Protein AF-A0A350F1P0-F1 (afdb_monomer)

Solvent-accessible surface area (backbone atoms only — not comparable to full-atom values): 12322 Å² total; per-residue (Å²): 115,49,79,37,74,51,46,38,65,39,68,45,87,94,42,74,67,26,51,55,51,49,54,51,48,56,50,48,52,63,79,33,58,91,77,51,49,79,47,76,41,62,55,70,71,50,42,52,52,38,33,71,70,37,72,68,47,48,74,69,62,84,78,86,83,86,80,78,83,70,53,36,42,51,47,44,50,52,41,52,51,54,30,54,76,68,66,35,44,75,35,37,62,25,48,48,51,46,43,41,33,35,44,46,54,61,71,70,53,61,99,76,59,55,56,72,56,48,39,50,54,52,48,53,50,28,52,52,37,44,52,56,55,51,74,72,43,94,76,76,52,78,64,62,81,29,50,46,47,47,84,26,57,87,54,94,30,53,69,60,48,52,54,43,62,73,67,67,58,58,32,29,32,56,37,86,86,79,64,53,76,43,83,41,59,55,76,57,84,48,56,58,45,70,36,93,86,76,69,46,76,30,72,49,57,49,48,45,75,55,84,132

Nearest PDB structures (foldseek):
  3syl-assembly1_B  TM=7.606E-01  e=6.864E-10  Cereibacter sphaeroides
  3syk-assembly1_A  TM=7.705E-01  e=5.450E-10  Cereibacter sphaeroides
  8a8v-assembly1_F  TM=7.547E-01  e=7.939E-02  Mycobacterium tuberculosis
  6ahf-assembly1_D  TM=3.610E-01  e=1.334E-01  Saccharomyces cerevisiae S288C
  3r8f-assembly1_D  TM=5.235E-01  e=3.569E+00  Aquifex aeolicus

Mean predicted aligned error: 5.59 Å

Secondary structure (DSSP, 8-state):
-EEETTGGGGG-TT-HHHHHHHHHHHHHHHHTTTT--EEE---HHHHHHHHTT-HHHHHH-------PPPPHHHHHHHHHHHHHHTT-EE-HHHHHHHHHHHHHHHHT--TT--THHHHHHHHHHHHHHHHHHHHT-SS--HHHHHEEPGGG---TTHHHHHHHHHHT--EEEE-TTT--EEEE-TT---SEEE-TTT--EEE-SS-EEPP-

Foldseek 3Di:
DAEAEPLLVLLDPPDPVSVVVVVVVLVCCVVVVVPDDYHYYDQPVSVVCSCVSDVSSVVRPPDDDDDDADDQQVLLVLLCVVLVVVLADEDLLLSLVSSLQSNVLVVVDDSVNPRSVVSVVQNVQLVVLLVVVVVPDPDDDPNSNRYRYNRSGDGPSPVVSVVLVVVVFFWWAAFPPPRDIDTAGSPDPDQWDQDPPPRDIGGRNHTHTDDD

Sequence (212 aa):
ILFIDEAYTLAKSGQDFGREAIDTLLKRMEDNRDRLIVIVAGYPKEMEKFIHSNPGLESRFTRYIGFPDYHPAELCRIFARICRRSDLRLTPGLREKLLHHFIHLHGERDAHFGNARLVRNTFEAVVAAQASRLSAKAAPEADDLVLLLEGDLRTPAQVALEAHRQSKRGYRVTCQHCGEVYSWAPDLTLDTAECTKCHQLYSCEFGEPVPG

Radius of gyration: 22.8 Å; Cα contacts (8 Å, |Δi|>4): 249; chains: 1; bounding box: 58×41×62 Å

Structure (mmCIF, N/CA/C/O backbone):
data_AF-A0A350F1P0-F1
#
_entry.id   AF-A0A350F1P0-F1
#
loop_
_atom_site.group_PDB
_atom_site.id
_atom_site.type_symbol
_atom_site.label_atom_id
_atom_site.label_alt_id
_atom_site.label_comp_id
_atom_site.label_asym_id
_atom_site.label_entity_id
_atom_site.label_seq_id
_atom_site.pdbx_PDB_ins_code
_atom_site.Cartn_x
_atom_site.Cartn_y
_atom_site.Cartn_z
_atom_site.occupancy
_atom_site.B_iso_or_equiv
_atom_site.auth_seq_id
_atom_site.auth_comp_id
_atom_site.auth_asym_id
_atom_site.auth_atom_id
_atom_site.pdbx_PDB_model_num
ATOM 1 N N . ILE A 1 1 ? -24.367 -8.734 10.224 1.00 92.88 1 ILE A N 1
ATOM 2 C CA . ILE A 1 1 ? -23.252 -7.781 10.448 1.00 92.88 1 ILE A CA 1
ATOM 3 C C . ILE A 1 1 ? -23.645 -6.470 9.787 1.00 92.88 1 ILE A C 1
ATOM 5 O O . ILE A 1 1 ? -24.101 -6.517 8.652 1.00 92.88 1 ILE A O 1
ATOM 9 N N . LEU A 1 2 ? -23.524 -5.348 10.495 1.00 96.00 2 LEU A N 1
ATOM 10 C CA . LEU A 1 2 ? -23.724 -3.997 9.975 1.00 96.00 2 LEU A CA 1
ATOM 11 C C . LEU A 1 2 ? -22.367 -3.288 9.964 1.00 96.00 2 LEU A C 1
ATOM 13 O O . LEU A 1 2 ? -21.747 -3.157 11.017 1.00 96.00 2 LEU A O 1
ATOM 17 N N . PHE A 1 3 ? -21.911 -2.866 8.787 1.00 97.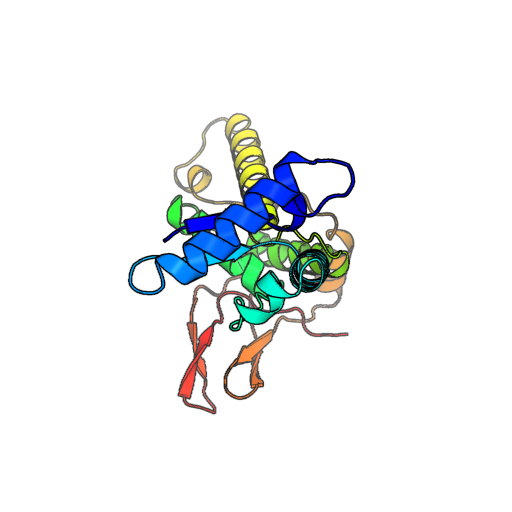12 3 PHE A N 1
ATOM 18 C CA . PHE A 1 3 ? -20.679 -2.098 8.616 1.00 97.12 3 PHE A CA 1
ATOM 19 C C . PHE A 1 3 ? -21.029 -0.663 8.223 1.00 97.12 3 PHE A C 1
ATOM 21 O O . PHE A 1 3 ? -21.794 -0.464 7.279 1.00 97.12 3 PHE A O 1
ATOM 28 N N . ILE A 1 4 ? -20.489 0.311 8.951 1.00 95.75 4 ILE A N 1
ATOM 29 C CA . ILE A 1 4 ? -20.715 1.739 8.720 1.00 95.75 4 ILE A CA 1
ATOM 30 C C . ILE A 1 4 ? -19.353 2.393 8.520 1.00 95.75 4 ILE A C 1
ATOM 32 O O . ILE A 1 4 ? -18.571 2.506 9.467 1.00 95.75 4 ILE A O 1
ATOM 36 N N . ASP A 1 5 ? -19.079 2.802 7.286 1.00 94.81 5 ASP A N 1
ATOM 37 C CA . ASP A 1 5 ? -17.886 3.580 6.972 1.00 94.81 5 ASP A CA 1
ATOM 38 C C . ASP A 1 5 ? -18.096 5.054 7.322 1.00 94.81 5 ASP A C 1
ATOM 40 O O . ASP A 1 5 ? -19.218 5.559 7.268 1.00 94.81 5 ASP A O 1
ATOM 44 N N . GLU A 1 6 ? -17.014 5.724 7.707 1.00 93.12 6 GLU A N 1
ATOM 45 C CA . GLU A 1 6 ? -16.999 7.118 8.163 1.00 93.12 6 GLU A CA 1
ATOM 46 C C . GLU A 1 6 ? -18.110 7.449 9.185 1.00 93.12 6 GLU A C 1
ATOM 48 O O . GLU A 1 6 ? -18.800 8.471 9.094 1.00 93.12 6 GLU A O 1
ATOM 53 N N . ALA A 1 7 ? -18.292 6.586 10.194 1.00 94.62 7 ALA A N 1
ATOM 54 C CA . ALA A 1 7 ? -19.417 6.662 11.139 1.00 94.62 7 ALA A CA 1
ATOM 55 C C . ALA A 1 7 ? -19.478 7.983 11.934 1.00 94.62 7 ALA A C 1
ATOM 57 O O . ALA A 1 7 ? -20.554 8.421 12.344 1.00 94.62 7 ALA A O 1
ATOM 58 N N . TYR A 1 8 ? -18.338 8.664 12.089 1.00 91.88 8 TYR A N 1
ATOM 59 C CA . TYR A 1 8 ? -18.240 9.991 12.701 1.00 91.88 8 TYR A CA 1
ATOM 60 C C . TYR A 1 8 ? -19.086 11.063 12.002 1.00 91.88 8 TYR A C 1
ATOM 62 O O . TYR A 1 8 ? -19.405 12.087 12.607 1.00 91.88 8 TYR A O 1
ATOM 70 N N . THR A 1 9 ? -19.482 10.845 10.745 1.00 92.25 9 THR A N 1
ATOM 71 C CA . THR A 1 9 ? -20.384 11.746 10.016 1.00 92.25 9 THR A CA 1
ATOM 72 C C . THR A 1 9 ? -21.766 11.848 10.665 1.00 92.25 9 THR A C 1
ATOM 74 O O . THR A 1 9 ? -22.370 12.915 10.591 1.00 92.25 9 THR A O 1
ATOM 77 N N . LEU A 1 10 ? -22.215 10.807 11.379 1.00 90.81 10 LEU A N 1
ATOM 78 C CA . LEU A 1 10 ? -23.488 10.789 12.110 1.00 90.81 10 LEU A CA 1
ATOM 79 C C . LEU A 1 10 ? -23.498 11.724 13.329 1.00 90.81 10 LEU A C 1
ATOM 81 O O . LEU A 1 10 ? -24.563 12.154 13.761 1.00 90.81 10 LEU A O 1
ATOM 85 N N . ALA A 1 11 ? -22.326 12.049 13.884 1.00 86.38 11 ALA A N 1
ATOM 86 C CA . ALA A 1 11 ? -22.188 12.906 15.063 1.00 86.38 11 ALA A CA 1
ATOM 87 C C . ALA A 1 11 ? -21.893 14.380 14.719 1.00 86.38 11 ALA A C 1
ATOM 89 O O . ALA A 1 11 ? -21.550 15.166 15.605 1.00 86.38 11 ALA A O 1
ATOM 90 N N . LYS A 1 12 ? -21.991 14.786 13.443 1.00 82.50 12 LYS A N 1
ATOM 91 C CA . LYS A 1 12 ? -21.767 16.182 13.039 1.00 82.50 12 LYS A CA 1
ATOM 92 C C . LYS A 1 12 ? -22.877 17.102 13.564 1.00 82.50 12 LYS A C 1
ATOM 94 O O . LYS A 1 12 ? -24.064 16.852 13.365 1.00 82.50 12 LYS A O 1
ATOM 99 N N . SER A 1 13 ? -22.476 18.211 14.184 1.00 70.00 13 SER A N 1
ATOM 100 C CA . SER A 1 13 ? -23.382 19.242 14.699 1.00 70.00 13 SER A CA 1
ATOM 101 C C . SER A 1 13 ? -24.256 19.843 13.590 1.00 70.00 13 SER A C 1
ATOM 103 O O . SER A 1 13 ? -23.751 20.179 12.520 1.00 70.00 13 SER A O 1
ATOM 105 N N . GLY A 1 14 ? -25.553 20.024 13.862 1.00 67.56 14 GLY A N 1
ATOM 106 C CA . GLY A 1 14 ? -26.513 20.638 12.932 1.00 67.56 14 GLY A CA 1
ATOM 107 C C . GLY A 1 14 ? -27.309 19.660 12.058 1.00 67.56 14 GLY A C 1
ATOM 108 O O . GLY A 1 14 ? -28.041 20.108 11.180 1.00 67.56 14 GLY A O 1
ATOM 109 N N . GLN A 1 15 ? -27.189 18.345 12.282 1.00 69.69 15 GLN A N 1
ATOM 110 C CA . GLN A 1 15 ? -28.022 17.325 11.635 1.00 69.69 15 GLN A CA 1
ATOM 111 C C . GLN A 1 15 ? -28.845 16.547 12.672 1.00 69.69 15 GLN A C 1
ATOM 113 O O . GLN A 1 15 ? -28.352 15.589 13.266 1.00 69.69 15 GLN A O 1
ATOM 118 N N . ASP A 1 16 ? -30.116 16.914 12.857 1.00 74.25 16 ASP A N 1
ATOM 119 C CA . ASP A 1 16 ? -31.008 16.251 13.827 1.00 74.25 16 ASP A CA 1
ATOM 120 C C . ASP A 1 16 ? -31.181 14.745 13.539 1.00 74.25 16 ASP A C 1
ATOM 122 O O . ASP A 1 16 ? -31.229 13.925 14.457 1.00 74.25 16 ASP A O 1
ATOM 126 N N . PHE A 1 17 ? -31.151 14.354 12.261 1.00 85.62 17 PHE A N 1
ATOM 127 C CA . PHE A 1 17 ? -31.256 12.954 11.832 1.00 85.62 17 PHE A CA 1
ATOM 128 C C . PHE A 1 17 ? -30.054 12.084 12.234 1.00 85.62 17 PHE A C 1
ATOM 130 O O . PHE A 1 17 ? -30.204 10.878 12.430 1.00 85.62 17 PHE A O 1
ATOM 137 N N . GLY A 1 18 ? -28.857 12.668 12.368 1.00 88.50 18 GLY A N 1
ATOM 138 C CA . GLY A 1 18 ? -27.653 11.922 12.751 1.00 88.50 18 GLY A CA 1
ATOM 139 C C . GLY A 1 18 ? -27.739 11.402 14.185 1.00 88.50 18 GLY A C 1
ATOM 140 O O . GLY A 1 18 ? -27.408 10.248 14.467 1.00 88.50 18 GLY A O 1
ATOM 141 N N . ARG A 1 19 ? -28.301 12.222 15.079 1.00 87.38 19 ARG A N 1
ATOM 142 C CA . ARG A 1 19 ? -28.553 11.844 16.470 1.00 87.38 19 ARG A CA 1
ATOM 143 C C . ARG A 1 19 ? -29.598 10.736 16.579 1.00 87.38 19 ARG A C 1
ATOM 145 O O . ARG A 1 19 ? -29.360 9.756 17.277 1.00 87.38 19 ARG A O 1
ATOM 152 N N . GLU A 1 20 ? -30.705 10.846 15.845 1.00 91.12 20 GLU A N 1
ATOM 153 C CA . GLU A 1 20 ? -31.743 9.806 15.819 1.00 91.12 20 GLU A CA 1
ATOM 154 C C . GLU A 1 20 ? -31.196 8.464 15.300 1.00 91.12 20 GLU A C 1
ATOM 156 O O . GLU A 1 20 ? -31.515 7.398 15.841 1.00 91.12 20 GLU A O 1
ATOM 161 N N . ALA A 1 21 ? -30.317 8.503 14.294 1.00 92.94 21 ALA A N 1
ATOM 162 C CA . ALA A 1 21 ? -29.640 7.316 13.787 1.00 92.94 21 ALA A CA 1
ATOM 163 C C . ALA A 1 21 ? -28.730 6.671 14.848 1.00 92.94 21 ALA A C 1
ATOM 165 O O . ALA A 1 21 ? -28.766 5.449 15.013 1.00 92.94 21 ALA A O 1
ATOM 166 N N . ILE A 1 22 ? -27.959 7.470 15.597 1.00 92.75 22 ILE A N 1
ATOM 167 C CA . ILE A 1 22 ? -27.116 6.984 16.703 1.00 92.75 22 ILE A CA 1
ATOM 168 C C . ILE A 1 22 ? -27.976 6.357 17.804 1.00 92.75 22 ILE A C 1
ATOM 170 O O . ILE A 1 22 ? -27.698 5.235 18.225 1.00 92.75 22 ILE A O 1
ATOM 174 N N . ASP A 1 23 ? -29.044 7.025 18.237 1.00 92.19 23 ASP A N 1
ATOM 175 C CA . ASP A 1 23 ? -29.917 6.523 19.304 1.00 92.19 23 ASP A CA 1
ATOM 176 C C . ASP A 1 23 ? -30.604 5.210 18.891 1.00 92.19 23 ASP A C 1
ATOM 178 O O . ASP A 1 23 ? -30.660 4.240 19.657 1.00 92.19 23 ASP A O 1
ATOM 182 N N . THR A 1 24 ? -31.047 5.131 17.634 1.00 93.62 24 THR A N 1
ATOM 183 C CA . THR A 1 24 ? -31.596 3.901 17.055 1.00 93.62 24 THR A CA 1
ATOM 184 C C . THR A 1 24 ? -30.549 2.791 17.022 1.00 93.62 24 THR A C 1
ATOM 186 O O . THR A 1 24 ? -30.846 1.656 17.404 1.00 93.62 24 THR A O 1
ATOM 189 N N . LEU A 1 25 ? -29.318 3.098 16.604 1.00 94.31 25 LEU A N 1
ATOM 190 C CA . LEU A 1 25 ? -28.218 2.138 16.563 1.00 94.31 25 LEU A CA 1
ATOM 191 C C . LEU A 1 25 ? -27.918 1.587 17.962 1.00 94.31 25 LEU A C 1
ATOM 193 O O . LEU A 1 25 ? -27.893 0.371 18.141 1.00 94.31 25 LEU A O 1
ATOM 197 N N . LEU A 1 26 ? -27.778 2.461 18.963 1.00 93.62 26 LEU A N 1
ATOM 198 C CA . LEU A 1 26 ? -27.508 2.091 20.355 1.00 93.62 26 LEU A CA 1
ATOM 199 C C . LEU A 1 26 ? -28.589 1.177 20.936 1.00 93.62 26 LEU A C 1
ATOM 201 O O . LEU A 1 26 ? -28.266 0.205 21.628 1.00 93.62 26 LEU A O 1
ATOM 205 N N . LYS A 1 27 ? -29.861 1.463 20.629 1.00 94.19 27 LYS A N 1
ATOM 206 C CA . LYS A 1 27 ? -30.992 0.622 21.026 1.00 94.19 27 LYS A CA 1
ATOM 207 C C . LYS A 1 27 ? -30.918 -0.753 20.367 1.00 94.19 27 LYS A C 1
ATOM 209 O O . LYS A 1 27 ? -31.045 -1.770 21.039 1.00 94.19 27 LYS A O 1
ATOM 214 N N . ARG A 1 28 ? -30.652 -0.810 19.058 1.00 94.62 28 ARG A N 1
ATOM 215 C CA . ARG A 1 28 ? -30.535 -2.085 18.331 1.00 94.62 28 ARG A CA 1
ATOM 216 C C . ARG A 1 28 ? -29.321 -2.907 18.758 1.00 94.62 28 ARG A C 1
ATOM 218 O O . ARG A 1 28 ? -29.418 -4.130 18.723 1.00 94.62 28 ARG A O 1
ATOM 225 N N . MET A 1 29 ? -28.222 -2.269 19.159 1.00 93.44 29 MET A N 1
ATOM 226 C CA . MET A 1 29 ? -27.045 -2.945 19.718 1.00 93.44 29 MET A CA 1
ATOM 227 C C . MET A 1 29 ? -27.355 -3.639 21.050 1.00 93.44 29 MET A C 1
ATOM 229 O O . MET A 1 29 ? -26.802 -4.701 21.312 1.00 93.44 29 MET A O 1
ATOM 233 N N . GLU A 1 30 ? -28.252 -3.072 21.860 1.00 91.12 30 GLU A N 1
ATOM 234 C CA . GLU A 1 30 ? -28.705 -3.683 23.116 1.00 91.12 30 GLU A CA 1
ATOM 235 C C . GLU A 1 30 ? -29.730 -4.796 22.859 1.00 91.12 30 GLU A C 1
ATOM 237 O O . GLU A 1 30 ? -29.514 -5.946 23.241 1.00 91.12 30 GLU A O 1
ATOM 242 N N . ASP A 1 31 ? -30.815 -4.464 22.149 1.00 94.88 31 ASP A N 1
ATOM 243 C CA . ASP A 1 31 ? -31.967 -5.350 21.944 1.00 94.88 31 ASP A CA 1
ATOM 244 C C . ASP A 1 31 ? -31.607 -6.625 21.163 1.00 94.88 31 ASP A C 1
ATOM 246 O O . ASP A 1 31 ? -32.264 -7.652 21.312 1.00 94.88 31 ASP A O 1
ATOM 250 N N . ASN A 1 32 ? -30.589 -6.561 20.295 1.00 94.44 32 ASN A N 1
ATOM 251 C CA . ASN A 1 32 ? -30.227 -7.638 19.369 1.00 94.44 32 ASN A CA 1
ATOM 252 C C . ASN A 1 32 ? -28.788 -8.142 19.562 1.00 94.44 32 ASN A C 1
ATOM 254 O O . ASN A 1 32 ? -28.156 -8.570 18.591 1.00 94.44 32 ASN A O 1
ATOM 258 N N . ARG A 1 33 ? -28.239 -8.071 20.780 1.00 90.00 33 ARG A N 1
ATOM 259 C CA . ARG A 1 33 ? -26.834 -8.423 21.073 1.00 90.00 33 ARG A CA 1
ATOM 260 C C . ARG A 1 33 ? -26.414 -9.844 20.662 1.00 90.00 33 ARG A C 1
ATOM 262 O O . ARG A 1 33 ? -25.232 -10.108 20.478 1.00 90.00 33 ARG A O 1
ATOM 269 N N . ASP A 1 34 ? -27.369 -10.758 20.522 1.00 93.81 34 ASP A N 1
ATOM 270 C CA . ASP A 1 34 ? -27.191 -12.156 20.115 1.00 93.81 34 ASP A CA 1
ATOM 271 C C . ASP A 1 34 ? -27.104 -12.352 18.590 1.00 93.81 34 ASP A C 1
ATOM 273 O O . ASP A 1 34 ? -26.602 -13.375 18.126 1.00 93.81 34 ASP A O 1
ATOM 277 N N . ARG A 1 35 ? -27.565 -11.375 17.797 1.00 94.62 35 ARG A N 1
ATOM 278 C CA . ARG A 1 35 ? -27.685 -11.494 16.330 1.00 94.62 35 ARG A CA 1
ATOM 279 C C . ARG A 1 35 ? -27.152 -10.303 15.532 1.00 94.62 35 ARG A C 1
ATOM 281 O O . ARG A 1 35 ? -27.112 -10.360 14.301 1.00 94.62 35 ARG A O 1
ATOM 288 N N . LEU A 1 36 ? -26.745 -9.220 16.196 1.00 93.88 36 LEU A N 1
ATOM 289 C CA . LEU A 1 36 ? -26.219 -8.012 15.565 1.00 93.88 36 LEU A CA 1
ATOM 290 C C . LEU A 1 36 ? -24.773 -7.748 15.992 1.00 93.88 36 LEU A C 1
ATOM 292 O O . LEU A 1 36 ? -24.478 -7.524 17.158 1.00 93.88 36 LEU A O 1
ATOM 296 N N . ILE A 1 37 ? -23.888 -7.684 15.000 1.00 93.69 37 ILE A N 1
ATOM 297 C CA . ILE A 1 37 ? -22.531 -7.151 15.143 1.00 93.69 37 ILE A CA 1
ATOM 298 C C . ILE A 1 37 ? -22.481 -5.844 14.361 1.00 93.69 37 ILE A C 1
ATOM 300 O O . ILE A 1 37 ? -22.804 -5.850 13.168 1.00 93.69 37 ILE A O 1
ATOM 304 N N . VAL A 1 38 ? -22.078 -4.762 15.025 1.00 94.94 38 VAL A N 1
ATOM 305 C CA . VAL A 1 38 ? -21.866 -3.442 14.422 1.00 94.94 38 VAL A CA 1
ATOM 306 C C . VAL A 1 38 ? -20.369 -3.172 14.347 1.00 94.94 38 VAL A C 1
ATOM 308 O O . VAL A 1 38 ? -19.668 -3.269 15.351 1.00 94.94 38 VAL A O 1
ATOM 311 N N . ILE A 1 39 ? -19.890 -2.833 13.155 1.00 96.38 39 ILE A N 1
ATOM 312 C CA . ILE A 1 39 ? -18.511 -2.427 12.896 1.00 96.38 39 ILE A CA 1
ATOM 313 C C . ILE A 1 39 ? -18.563 -1.008 12.342 1.00 96.38 39 ILE A C 1
ATOM 315 O O . ILE A 1 39 ? -19.200 -0.765 11.319 1.00 96.38 39 ILE A O 1
ATOM 319 N N . VAL A 1 40 ? -17.901 -0.083 13.029 1.00 96.06 40 VAL A N 1
ATOM 320 C CA . VAL A 1 40 ? -17.735 1.304 12.587 1.00 96.06 40 VAL A CA 1
ATOM 321 C C . VAL A 1 40 ? -16.291 1.522 12.156 1.00 96.06 40 VAL A C 1
ATOM 323 O O . VAL A 1 40 ? -15.371 1.012 12.797 1.00 96.06 40 VAL A O 1
ATOM 326 N N . ALA A 1 41 ? -16.100 2.256 11.067 1.00 94.75 41 ALA A N 1
ATOM 327 C CA . ALA A 1 41 ? -14.789 2.583 10.526 1.00 94.75 41 ALA A CA 1
ATOM 328 C C . ALA A 1 41 ? -14.671 4.085 10.249 1.00 94.75 41 ALA A C 1
ATOM 330 O O . ALA A 1 41 ? -15.669 4.799 10.134 1.00 94.75 41 ALA A O 1
ATOM 331 N N . GLY A 1 42 ? -13.433 4.564 10.183 1.00 92.50 42 GLY A N 1
ATOM 332 C CA . GLY A 1 42 ? -13.118 5.959 9.922 1.00 92.50 42 GLY A CA 1
ATOM 333 C C . GLY A 1 42 ? -11.696 6.310 10.345 1.00 92.50 42 GLY A C 1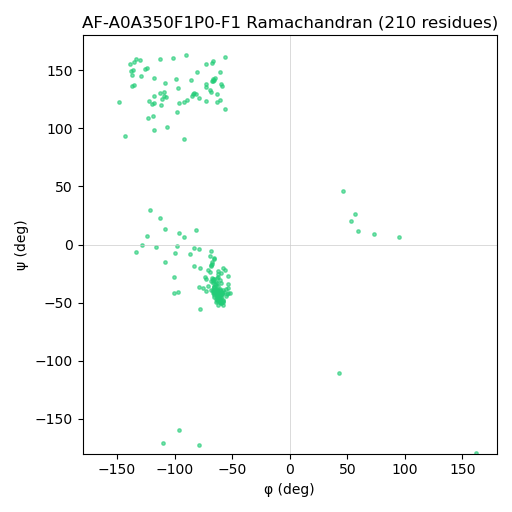
ATOM 334 O O . GLY A 1 42 ? -10.954 5.464 10.849 1.00 92.50 42 GLY A O 1
ATOM 335 N N . TYR A 1 43 ? -11.329 7.574 10.156 1.00 89.75 43 TYR A N 1
ATOM 336 C CA . TYR A 1 43 ? -10.031 8.089 10.573 1.00 89.75 43 TYR A CA 1
ATOM 337 C C . TYR A 1 43 ? -9.893 8.085 12.108 1.00 89.75 43 TYR A C 1
ATOM 339 O O . TYR A 1 43 ? -10.869 8.379 12.807 1.00 89.75 43 TYR A O 1
ATOM 347 N N . PRO A 1 44 ? -8.707 7.756 12.665 1.00 90.00 44 PRO A N 1
ATOM 348 C CA . PRO A 1 44 ? -8.555 7.516 14.101 1.00 90.00 44 PRO A CA 1
ATOM 349 C C . PRO A 1 44 ? -9.026 8.669 14.998 1.00 90.00 44 PRO A C 1
ATOM 351 O O . PRO A 1 44 ? -9.737 8.431 15.972 1.00 90.00 44 PRO A O 1
ATOM 354 N N . LYS A 1 45 ? -8.680 9.919 14.659 1.00 90.44 45 LYS A N 1
ATOM 355 C CA . LYS A 1 45 ? -9.016 11.099 15.479 1.00 90.44 45 LYS A CA 1
ATOM 356 C C . LYS A 1 45 ? -10.512 11.415 15.440 1.00 90.44 45 LYS A C 1
ATOM 358 O O . LYS A 1 45 ? -11.100 11.876 16.413 1.00 90.44 45 LYS A O 1
ATOM 363 N N . GLU A 1 46 ? -11.132 11.201 14.295 1.00 92.81 46 GLU A N 1
ATOM 364 C CA . GLU A 1 46 ? -12.541 11.422 14.020 1.00 92.81 46 GLU A CA 1
ATOM 365 C C . GLU A 1 46 ? -13.382 10.354 14.715 1.00 92.81 46 GLU A C 1
ATOM 367 O O . GLU A 1 46 ? -14.407 10.671 15.316 1.00 92.81 46 GLU A O 1
ATOM 372 N N . MET A 1 47 ? -12.910 9.106 14.699 1.00 94.19 47 MET A N 1
ATOM 373 C CA . MET A 1 47 ? -13.519 8.002 15.432 1.00 94.19 47 MET A CA 1
ATOM 374 C C . MET A 1 47 ? -13.409 8.191 16.940 1.00 94.19 47 MET A C 1
ATOM 376 O O . MET A 1 47 ? -14.388 7.960 17.641 1.00 94.19 47 MET A O 1
ATOM 380 N N . GLU A 1 48 ? -12.277 8.678 17.446 1.00 93.12 48 GLU A N 1
ATOM 381 C CA . GLU A 1 48 ? -12.145 9.034 18.860 1.00 93.12 48 GLU A CA 1
ATOM 382 C C . GLU A 1 48 ? -13.190 10.087 19.258 1.00 93.12 48 GLU A C 1
ATOM 384 O O . GLU A 1 48 ? -13.929 9.893 20.223 1.00 93.12 48 GLU A O 1
ATOM 389 N N . LYS A 1 49 ? -13.344 11.158 18.469 1.00 92.44 49 LYS A N 1
ATOM 390 C CA . LYS A 1 49 ? -14.390 12.171 18.696 1.00 92.44 49 LYS A CA 1
ATOM 391 C C . LYS A 1 49 ? -15.802 11.588 18.624 1.00 92.44 49 LYS A C 1
ATOM 393 O O . LYS A 1 49 ? -16.646 11.950 19.436 1.00 92.44 49 LYS A O 1
ATOM 398 N N . PHE A 1 50 ? -16.066 10.702 17.665 1.00 93.88 50 PHE A N 1
ATOM 399 C CA . PHE A 1 50 ? -17.360 10.038 17.514 1.00 93.88 50 PHE A CA 1
ATOM 400 C C . PHE A 1 50 ? -17.712 9.191 18.734 1.00 93.88 50 PHE A C 1
ATOM 402 O O . PHE A 1 50 ? -18.813 9.318 19.263 1.00 93.88 50 PHE A O 1
ATOM 409 N N . ILE A 1 51 ? -16.779 8.375 19.220 1.00 94.00 51 ILE A N 1
ATOM 410 C CA . ILE A 1 51 ? -17.008 7.507 20.377 1.00 94.00 51 ILE A CA 1
ATOM 411 C C . ILE A 1 51 ? -17.300 8.327 21.638 1.00 94.00 51 ILE A C 1
ATOM 413 O O . ILE A 1 51 ? -18.257 8.023 22.346 1.00 94.00 51 ILE A O 1
ATOM 417 N N . HIS A 1 52 ? -16.562 9.417 21.865 1.00 92.12 52 HIS A N 1
ATOM 418 C CA . HIS A 1 52 ? -16.777 10.302 23.016 1.00 92.12 52 HIS A CA 1
ATOM 419 C C . HIS A 1 52 ? -17.954 11.278 22.844 1.00 92.12 52 HIS A C 1
ATOM 421 O O . HIS A 1 52 ? -18.284 12.017 23.770 1.00 92.12 52 HIS A O 1
ATOM 427 N N . SER A 1 53 ? -18.612 11.304 21.678 1.00 89.50 53 SER A N 1
ATOM 428 C CA . SER A 1 53 ? -19.754 12.198 21.436 1.00 89.50 53 SER A CA 1
ATOM 429 C C . SER A 1 53 ? -21.014 11.789 22.208 1.00 89.50 53 SER A C 1
ATOM 431 O O . SER A 1 53 ? -21.894 12.620 22.440 1.00 89.50 53 SER A O 1
ATOM 433 N N . ASN A 1 54 ? -21.115 10.517 22.609 1.00 86.75 54 ASN A N 1
ATOM 434 C CA . ASN A 1 54 ? -22.244 9.978 23.357 1.00 86.75 54 ASN A CA 1
ATOM 435 C C . ASN A 1 54 ? -21.758 8.850 24.292 1.00 86.75 54 ASN A C 1
ATOM 437 O O . ASN A 1 54 ? -21.245 7.849 23.788 1.00 86.75 54 ASN A O 1
ATOM 441 N N . PRO A 1 55 ? -21.983 8.934 25.619 1.00 89.56 55 PRO A N 1
ATOM 442 C CA . PRO A 1 55 ? -21.589 7.887 26.572 1.00 89.56 55 PRO A CA 1
ATOM 443 C C . PRO A 1 55 ? -22.118 6.484 26.224 1.00 89.56 55 PRO A C 1
ATOM 445 O O . PRO A 1 55 ? -21.509 5.467 26.556 1.00 89.56 55 PRO A O 1
ATOM 448 N N . GLY A 1 56 ? -23.254 6.408 25.520 1.00 91.38 56 GLY A N 1
ATOM 449 C CA . GLY A 1 56 ? -23.791 5.156 25.004 1.00 91.38 56 GLY A CA 1
ATOM 450 C C . GLY A 1 56 ? -22.849 4.484 24.003 1.00 91.38 56 GLY A C 1
ATOM 451 O O . GLY A 1 56 ? -22.647 3.274 24.098 1.00 91.38 56 GLY A O 1
ATOM 452 N N . LEU A 1 57 ? -22.233 5.243 23.089 1.00 92.88 57 LEU A N 1
ATOM 453 C CA . LEU A 1 57 ? -21.273 4.709 22.116 1.00 92.88 57 LEU A CA 1
ATOM 454 C C . LEU A 1 57 ? -20.039 4.161 22.836 1.00 92.88 57 LEU A C 1
ATOM 456 O O . LEU A 1 57 ? -19.682 3.001 22.627 1.00 92.88 57 LEU A O 1
ATOM 460 N N . GLU A 1 58 ? -19.462 4.948 23.742 1.00 91.56 58 GLU A N 1
ATOM 461 C CA . GLU A 1 58 ? -18.314 4.547 24.562 1.00 91.56 58 GLU A CA 1
ATOM 462 C C . GLU A 1 58 ? -18.573 3.239 25.330 1.00 91.56 58 GLU A C 1
ATOM 464 O O . GLU A 1 58 ? -17.741 2.334 25.316 1.00 91.56 58 GLU A O 1
ATOM 469 N N . SER A 1 59 ? -19.770 3.071 25.909 1.00 91.38 59 SER A N 1
ATOM 470 C CA . SER A 1 59 ? -20.130 1.850 26.651 1.00 91.38 59 SER A CA 1
ATOM 471 C C . SER A 1 59 ? -20.230 0.582 25.788 1.00 91.38 59 SER A C 1
ATOM 473 O O . SER A 1 59 ? -20.027 -0.526 26.284 1.00 91.38 59 SER A O 1
ATOM 475 N N . ARG A 1 60 ? -20.588 0.721 24.504 1.00 91.81 60 ARG A N 1
ATOM 476 C CA . ARG A 1 60 ? -20.922 -0.406 23.612 1.00 91.81 60 ARG A CA 1
ATOM 477 C C . ARG A 1 60 ? -19.783 -0.787 22.674 1.00 91.81 60 ARG A C 1
ATOM 479 O O . ARG A 1 60 ? -19.681 -1.952 22.289 1.00 91.81 60 ARG A O 1
ATOM 486 N N . PHE A 1 61 ? -18.913 0.155 22.324 1.00 91.94 61 PHE A N 1
ATOM 487 C CA . PHE A 1 61 ? -17.716 -0.109 21.531 1.00 91.94 61 PHE A CA 1
ATOM 488 C C . PHE A 1 61 ? -16.529 -0.406 22.454 1.00 91.94 61 PHE A C 1
ATOM 490 O O . PHE A 1 61 ? -15.793 0.477 22.871 1.00 91.94 61 PHE A O 1
ATOM 497 N N . THR A 1 62 ? -16.333 -1.685 22.780 1.00 87.00 62 THR A N 1
ATOM 498 C CA . THR A 1 62 ? -15.277 -2.139 23.709 1.00 87.00 62 THR A CA 1
ATOM 499 C C . THR A 1 62 ? -14.031 -2.691 23.014 1.00 87.00 62 THR A C 1
ATOM 501 O O . THR A 1 62 ? -13.035 -2.996 23.668 1.00 87.00 62 THR A O 1
ATOM 504 N N . ARG A 1 63 ? -14.071 -2.853 21.686 1.00 92.19 63 ARG A N 1
ATOM 505 C CA . ARG A 1 63 ? -12.968 -3.393 20.882 1.00 92.19 63 ARG A CA 1
ATOM 506 C C . ARG A 1 63 ? -12.554 -2.390 19.819 1.00 92.19 63 ARG A C 1
ATOM 508 O O . ARG A 1 63 ? -13.360 -2.025 18.968 1.00 92.1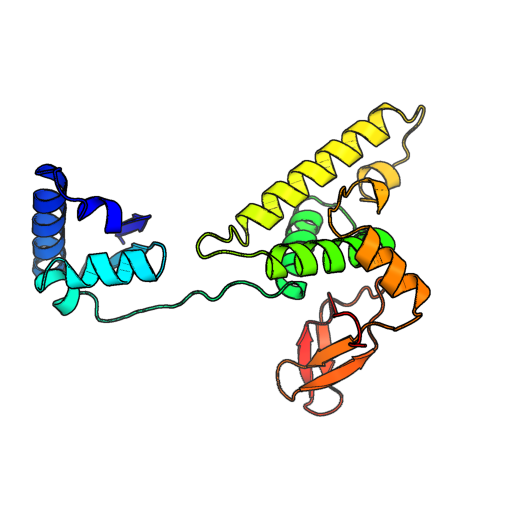9 63 ARG A O 1
ATOM 515 N N . TYR A 1 64 ? -11.278 -2.028 19.845 1.00 93.12 64 TYR A N 1
ATOM 516 C CA . TYR A 1 64 ? -10.661 -1.089 18.918 1.00 93.12 64 TYR A CA 1
ATOM 517 C C . TYR A 1 64 ? -9.570 -1.811 18.138 1.00 93.12 64 TYR A C 1
ATOM 519 O O . TYR A 1 64 ? -8.709 -2.462 18.728 1.00 93.12 64 TYR A O 1
ATOM 527 N N . ILE A 1 65 ? -9.623 -1.717 16.812 1.00 93.44 65 ILE A N 1
ATOM 528 C CA . ILE A 1 65 ? -8.618 -2.299 15.923 1.00 93.44 65 ILE A CA 1
ATOM 529 C C . ILE A 1 65 ? -7.985 -1.148 15.149 1.00 93.44 65 ILE A C 1
ATOM 531 O O . ILE A 1 65 ? -8.643 -0.511 14.328 1.00 93.44 65 ILE A O 1
ATOM 535 N N . GLY A 1 66 ? -6.717 -0.868 15.447 1.00 89.06 66 GLY A N 1
ATOM 536 C CA . GLY A 1 66 ? -5.923 0.112 14.717 1.00 89.06 66 GLY A CA 1
ATOM 537 C C . GLY A 1 66 ? -5.324 -0.509 13.461 1.00 89.06 66 GLY A C 1
ATOM 538 O O . GLY A 1 66 ? -4.703 -1.569 13.532 1.00 89.06 66 GLY A O 1
ATOM 539 N N . PHE A 1 67 ? -5.487 0.164 12.326 1.00 88.19 67 PHE A N 1
ATOM 540 C CA . PHE A 1 67 ? -4.828 -0.194 11.075 1.00 88.19 67 PHE A CA 1
ATOM 541 C C . PHE A 1 67 ? -3.717 0.827 10.817 1.00 88.19 67 PHE A C 1
ATOM 543 O O . PHE A 1 67 ? -4.033 1.953 10.431 1.00 88.19 67 PHE A O 1
ATOM 550 N N . PRO A 1 68 ? -2.443 0.493 11.093 1.00 87.06 68 PRO A N 1
ATOM 551 C CA . PRO A 1 68 ? -1.341 1.393 10.786 1.00 87.06 68 PRO A CA 1
ATOM 552 C C . PRO A 1 68 ? -1.176 1.550 9.270 1.00 87.06 68 PRO A C 1
ATOM 554 O O . PRO A 1 68 ? -1.563 0.669 8.496 1.00 87.06 68 PRO A O 1
ATOM 557 N N . ASP A 1 69 ? -0.573 2.666 8.864 1.00 89.25 69 ASP A N 1
ATOM 558 C CA . ASP A 1 69 ? -0.169 2.875 7.476 1.00 89.25 69 ASP A CA 1
ATOM 559 C C . ASP A 1 69 ? 0.841 1.813 7.040 1.00 89.25 69 ASP A C 1
ATOM 561 O O . ASP A 1 69 ? 1.678 1.355 7.821 1.00 89.25 69 ASP A O 1
ATOM 565 N N . TYR A 1 70 ? 0.790 1.467 5.759 1.00 92.88 70 TYR A N 1
ATOM 566 C CA . TYR A 1 70 ? 1.770 0.578 5.154 1.00 92.88 70 TYR A CA 1
ATOM 567 C C . TYR A 1 70 ? 3.112 1.288 4.977 1.00 92.88 70 TYR A C 1
ATOM 569 O O . TYR A 1 70 ? 3.179 2.392 4.426 1.00 92.88 70 TYR A O 1
ATOM 577 N N . HIS A 1 71 ? 4.204 0.609 5.324 1.00 93.38 71 HIS A N 1
ATOM 578 C CA . HIS A 1 71 ? 5.540 1.083 4.974 1.00 93.38 71 HIS A CA 1
ATOM 579 C C . HIS A 1 71 ? 5.770 1.051 3.447 1.00 93.38 71 HIS A C 1
ATOM 581 O O . HIS A 1 71 ? 5.131 0.269 2.733 1.00 93.38 71 HIS A O 1
ATOM 587 N N . PRO A 1 72 ? 6.726 1.838 2.910 1.00 95.56 72 PRO A N 1
ATOM 588 C CA . PRO A 1 72 ? 6.984 1.913 1.468 1.00 95.56 72 PRO A CA 1
ATOM 589 C C . PRO A 1 72 ? 7.190 0.560 0.772 1.00 95.56 72 PRO A C 1
ATOM 591 O O . PRO A 1 72 ? 6.637 0.327 -0.303 1.00 95.56 72 PRO A O 1
ATOM 594 N N . ALA A 1 73 ? 7.922 -0.366 1.399 1.00 94.88 73 ALA A N 1
ATOM 595 C CA . ALA A 1 73 ? 8.114 -1.713 0.862 1.00 94.88 73 ALA A CA 1
ATOM 596 C C . ALA A 1 73 ? 6.794 -2.504 0.787 1.00 94.88 73 ALA A C 1
ATOM 598 O O . ALA A 1 73 ? 6.589 -3.307 -0.118 1.00 94.88 73 ALA A O 1
ATOM 599 N N . GLU A 1 74 ? 5.851 -2.274 1.701 1.00 95.00 74 GLU A N 1
ATOM 600 C CA . GLU A 1 74 ? 4.536 -2.920 1.677 1.00 95.00 74 GLU A CA 1
ATOM 601 C C . GLU A 1 74 ? 3.623 -2.315 0.612 1.00 95.00 74 GLU A C 1
ATOM 603 O O . GLU A 1 74 ? 2.938 -3.064 -0.081 1.00 95.00 74 GLU A O 1
ATOM 608 N N . LEU A 1 75 ? 3.684 -0.996 0.399 1.00 97.06 75 LEU A N 1
ATOM 609 C CA . LEU A 1 75 ? 3.013 -0.337 -0.727 1.00 97.06 75 LEU A CA 1
ATOM 610 C C . LEU A 1 75 ? 3.500 -0.908 -2.071 1.00 97.06 75 LEU A C 1
ATOM 612 O O . LEU A 1 75 ? 2.681 -1.233 -2.935 1.00 97.06 75 LEU A O 1
ATOM 616 N N . CYS A 1 76 ? 4.811 -1.138 -2.214 1.00 97.31 76 CYS A N 1
ATOM 617 C CA . CYS A 1 76 ? 5.385 -1.814 -3.382 1.00 97.31 76 CYS A CA 1
ATOM 618 C C . CYS A 1 76 ? 4.845 -3.243 -3.556 1.00 97.31 76 CYS A C 1
ATOM 620 O O . CYS A 1 76 ? 4.475 -3.634 -4.663 1.00 97.31 76 CYS A O 1
ATOM 622 N N . ARG A 1 77 ? 4.739 -4.019 -2.468 1.00 96.12 77 ARG A N 1
ATOM 623 C CA . ARG A 1 77 ? 4.166 -5.380 -2.495 1.00 96.12 77 ARG A CA 1
ATOM 624 C C . ARG A 1 77 ? 2.693 -5.379 -2.900 1.00 96.12 77 ARG A C 1
ATOM 626 O O . ARG A 1 77 ? 2.262 -6.240 -3.665 1.00 96.12 77 ARG A O 1
ATOM 633 N N . ILE A 1 78 ? 1.909 -4.402 -2.438 1.00 96.88 78 ILE A N 1
ATOM 634 C CA . ILE A 1 78 ? 0.516 -4.232 -2.874 1.00 96.88 78 ILE A CA 1
ATOM 635 C C . ILE A 1 78 ? 0.475 -3.933 -4.379 1.00 96.88 78 ILE A C 1
ATOM 637 O O . ILE A 1 78 ? -0.306 -4.564 -5.092 1.00 96.88 78 ILE A O 1
ATOM 641 N N . PHE A 1 79 ? 1.342 -3.045 -4.876 1.00 98.06 79 PHE A N 1
ATOM 642 C CA . PHE A 1 79 ? 1.440 -2.724 -6.303 1.00 98.06 79 PHE A CA 1
ATOM 643 C C . PHE A 1 79 ? 1.776 -3.967 -7.137 1.00 98.06 79 PHE A C 1
ATOM 645 O O . PHE A 1 79 ? 1.072 -4.296 -8.093 1.00 98.06 79 PHE A O 1
ATOM 652 N N . ALA A 1 80 ? 2.813 -4.707 -6.739 1.00 96.75 80 ALA A N 1
ATOM 653 C CA . ALA A 1 80 ? 3.240 -5.927 -7.415 1.00 96.75 80 ALA A CA 1
ATOM 654 C C . ALA A 1 80 ? 2.158 -7.017 -7.385 1.00 96.75 80 ALA A C 1
ATOM 656 O O . ALA A 1 80 ? 1.964 -7.723 -8.373 1.00 96.75 80 ALA A O 1
ATOM 657 N N . ARG A 1 81 ? 1.388 -7.126 -6.295 1.00 96.75 81 ARG A N 1
ATOM 658 C CA . ARG A 1 81 ? 0.233 -8.031 -6.214 1.00 96.75 81 ARG A CA 1
ATOM 659 C C . ARG A 1 81 ? -0.879 -7.646 -7.193 1.00 96.75 81 ARG A C 1
ATOM 661 O O . ARG A 1 81 ? -1.475 -8.536 -7.793 1.00 96.75 81 ARG A O 1
ATOM 668 N N . ILE A 1 82 ? -1.169 -6.353 -7.358 1.00 97.56 82 ILE A N 1
ATOM 669 C CA . ILE A 1 82 ? -2.150 -5.875 -8.349 1.00 97.56 82 ILE A CA 1
ATOM 670 C C . ILE A 1 82 ? -1.667 -6.198 -9.771 1.00 97.56 82 ILE A C 1
ATOM 672 O O . I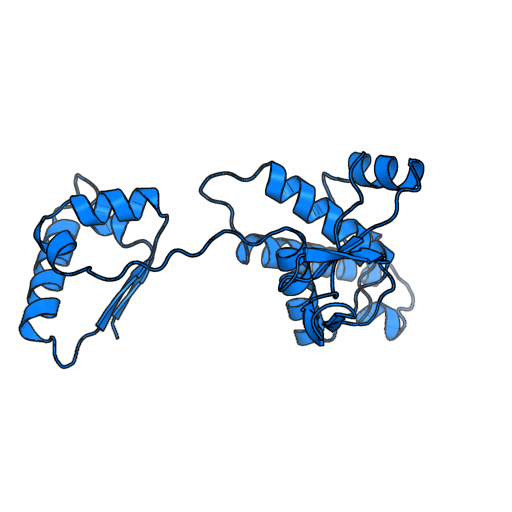LE A 1 82 ? -2.453 -6.703 -10.573 1.00 97.56 82 ILE A O 1
ATOM 676 N N . CYS A 1 83 ? -0.375 -6.001 -10.051 1.00 96.88 83 CYS A N 1
ATOM 677 C CA . CYS A 1 83 ? 0.226 -6.344 -11.342 1.00 96.88 83 CYS A CA 1
ATOM 678 C C . CYS A 1 83 ? 0.114 -7.842 -11.640 1.00 96.88 83 CYS A C 1
ATOM 680 O O . CYS A 1 83 ? -0.421 -8.207 -12.680 1.00 96.88 83 CYS A O 1
ATOM 682 N N . ARG A 1 84 ? 0.499 -8.709 -10.692 1.00 95.50 84 ARG A N 1
ATOM 683 C CA . ARG A 1 84 ? 0.380 -10.171 -10.831 1.00 95.50 84 ARG A CA 1
ATOM 684 C C . ARG A 1 84 ? -1.052 -10.632 -11.091 1.00 95.50 84 ARG A C 1
ATOM 686 O O . ARG A 1 84 ? -1.264 -11.520 -11.900 1.00 95.50 84 ARG A O 1
ATOM 693 N N . ARG A 1 85 ? -2.041 -10.018 -10.431 1.00 96.94 85 ARG A N 1
ATOM 694 C CA . ARG A 1 85 ? -3.468 -10.305 -10.671 1.00 96.94 85 ARG A CA 1
ATOM 695 C C . ARG A 1 85 ? -3.967 -9.867 -12.049 1.00 96.94 85 ARG A C 1
ATOM 697 O O . ARG A 1 85 ? -5.052 -10.283 -12.434 1.00 96.94 85 ARG A O 1
ATOM 704 N N . SER A 1 86 ? -3.215 -9.004 -12.722 1.00 96.06 86 SER A N 1
ATOM 705 C CA . SER A 1 86 ? -3.514 -8.475 -14.053 1.00 96.06 86 SER A CA 1
ATOM 706 C C . SER A 1 86 ? -2.566 -9.049 -15.116 1.00 96.06 86 SER A C 1
ATOM 708 O O . SER A 1 86 ? -2.478 -8.485 -16.199 1.00 96.06 86 SER A O 1
ATOM 710 N N . ASP A 1 87 ? -1.812 -10.107 -14.785 1.00 96.31 87 ASP A N 1
ATOM 711 C CA . ASP A 1 87 ? -0.787 -10.729 -15.638 1.00 96.31 87 ASP A CA 1
ATOM 712 C C . ASP A 1 87 ? 0.323 -9.768 -16.117 1.00 96.31 87 ASP A C 1
ATOM 714 O O . ASP A 1 87 ? 0.982 -9.987 -17.135 1.00 96.31 87 ASP A O 1
ATOM 718 N N . LEU A 1 88 ? 0.578 -8.708 -15.341 1.00 97.00 88 LEU A N 1
ATOM 719 C CA . LEU A 1 88 ? 1.630 -7.724 -15.586 1.00 97.00 88 LEU A CA 1
ATOM 720 C C . LEU A 1 88 ? 2.875 -8.013 -14.741 1.00 97.00 88 LEU A C 1
ATOM 722 O O . LEU A 1 88 ? 2.802 -8.374 -13.562 1.00 97.00 88 LEU A O 1
ATOM 726 N N . ARG A 1 89 ? 4.045 -7.790 -15.341 1.00 95.69 89 ARG A N 1
ATOM 727 C CA . ARG A 1 89 ? 5.373 -7.994 -14.753 1.00 95.69 89 ARG A CA 1
ATOM 728 C C . ARG A 1 89 ? 6.130 -6.669 -14.675 1.00 95.69 89 ARG A C 1
ATOM 730 O O . ARG A 1 89 ? 6.043 -5.830 -15.567 1.00 95.69 89 ARG A O 1
ATOM 737 N N . LEU A 1 90 ? 6.893 -6.490 -13.599 1.00 96.75 90 LEU A N 1
ATOM 738 C CA . LEU A 1 90 ? 7.688 -5.285 -13.353 1.00 96.75 90 LEU A CA 1
ATOM 739 C C . LEU A 1 90 ? 9.131 -5.509 -13.792 1.00 96.75 90 LEU A C 1
ATOM 741 O O . LEU A 1 90 ? 9.740 -6.509 -13.417 1.00 96.75 90 LEU A O 1
ATOM 745 N N . THR A 1 91 ? 9.710 -4.549 -14.506 1.00 97.12 91 THR A N 1
ATOM 746 C CA . THR A 1 91 ? 11.162 -4.538 -14.735 1.00 97.12 91 THR A CA 1
ATOM 747 C C . THR A 1 91 ? 11.935 -4.150 -13.465 1.00 97.12 91 THR A C 1
ATOM 749 O O . THR A 1 91 ? 11.390 -3.431 -12.620 1.00 97.12 91 THR A O 1
ATOM 752 N N . PRO A 1 92 ? 13.217 -4.550 -13.325 1.00 96.56 92 PRO A N 1
ATOM 753 C CA . PRO A 1 92 ? 14.053 -4.145 -12.190 1.00 96.56 92 PRO A CA 1
ATOM 754 C C . PRO A 1 92 ? 14.110 -2.621 -11.994 1.00 96.56 92 PRO A C 1
ATOM 756 O O . PRO A 1 92 ? 13.950 -2.135 -10.877 1.00 96.56 92 PRO A O 1
ATOM 759 N N . GLY A 1 93 ? 14.232 -1.853 -13.085 1.00 96.81 93 GLY A N 1
ATOM 760 C CA . GLY A 1 93 ? 14.234 -0.385 -13.030 1.00 96.81 93 GLY A CA 1
ATOM 761 C C . GLY A 1 93 ? 12.919 0.199 -12.505 1.00 96.81 93 GLY A C 1
ATOM 762 O O . GLY A 1 93 ? 12.926 1.124 -11.693 1.00 96.81 93 GLY A O 1
ATOM 763 N N . LEU A 1 94 ? 11.772 -0.383 -12.881 1.00 97.69 94 LEU A N 1
ATOM 764 C CA . LEU A 1 94 ? 10.481 0.030 -12.327 1.00 97.69 94 LEU A CA 1
ATOM 765 C C . LEU A 1 94 ? 10.345 -0.338 -10.844 1.00 97.69 94 LEU A C 1
ATOM 767 O O . LEU A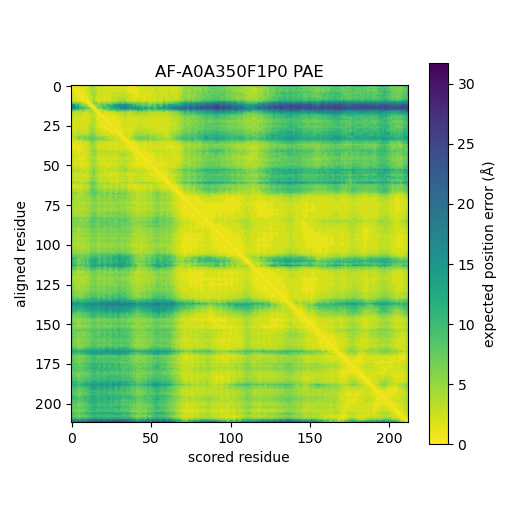 1 94 ? 9.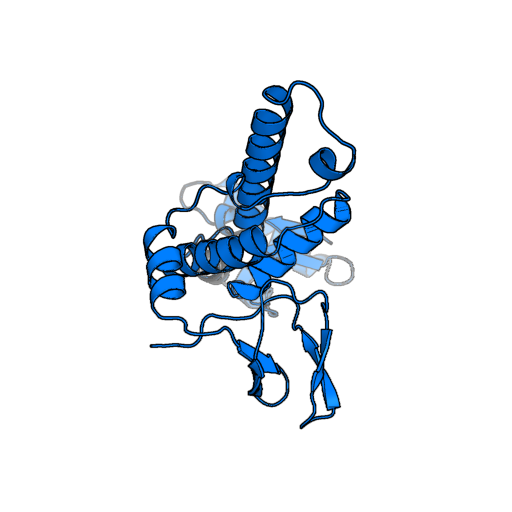821 0.462 -10.074 1.00 97.69 94 LEU A O 1
ATOM 771 N N . ARG A 1 95 ? 10.830 -1.513 -10.423 1.00 97.44 95 ARG A N 1
ATOM 772 C CA . ARG A 1 95 ? 10.823 -1.934 -9.008 1.00 97.44 95 ARG A CA 1
ATOM 773 C C . ARG A 1 95 ? 11.614 -0.960 -8.136 1.00 97.44 95 ARG A C 1
ATOM 775 O O . ARG A 1 95 ? 11.118 -0.535 -7.096 1.00 97.44 95 ARG A O 1
ATOM 782 N N . GLU A 1 96 ? 12.796 -0.556 -8.594 1.00 97.06 96 GLU A N 1
ATOM 783 C CA . GLU A 1 96 ? 13.617 0.463 -7.936 1.00 97.06 96 GLU A CA 1
ATOM 784 C C . GLU A 1 96 ? 12.886 1.813 -7.857 1.00 97.06 96 GLU A C 1
ATOM 786 O O . GLU A 1 96 ? 12.778 2.422 -6.791 1.00 97.06 96 GLU A O 1
ATOM 791 N N . LYS A 1 97 ? 12.320 2.268 -8.979 1.00 97.81 97 LYS A N 1
ATOM 792 C CA . LYS A 1 97 ? 11.628 3.558 -9.048 1.00 97.81 97 LYS A CA 1
ATOM 793 C C . LYS A 1 97 ? 10.359 3.602 -8.195 1.00 97.81 97 LYS A C 1
ATOM 795 O O . LYS A 1 97 ? 10.090 4.635 -7.584 1.00 97.81 97 LYS A O 1
ATOM 800 N N . LEU A 1 98 ? 9.610 2.499 -8.109 1.00 97.81 98 LEU A N 1
ATOM 801 C CA . LEU A 1 98 ? 8.453 2.353 -7.215 1.00 97.81 98 LEU A CA 1
ATOM 802 C C . LEU A 1 98 ? 8.855 2.492 -5.747 1.00 97.81 98 LEU A C 1
ATOM 804 O O . LEU A 1 98 ? 8.163 3.176 -4.994 1.00 97.81 98 LEU A O 1
ATOM 808 N N . LEU A 1 99 ? 9.985 1.899 -5.352 1.00 97.19 99 LEU A N 1
ATOM 809 C CA . LEU A 1 99 ? 10.484 1.999 -3.984 1.00 97.19 99 LEU A CA 1
ATOM 810 C C . LEU A 1 99 ? 10.748 3.459 -3.597 1.00 97.19 99 LEU A C 1
ATOM 812 O O . LEU A 1 99 ? 10.214 3.935 -2.598 1.00 97.19 99 LEU A O 1
ATOM 816 N N . HIS A 1 100 ? 11.486 4.205 -4.422 1.00 97.56 100 HIS A N 1
ATOM 817 C CA . HIS A 1 100 ? 11.745 5.631 -4.174 1.00 97.56 100 HIS A CA 1
ATOM 818 C C . HIS A 1 100 ? 10.480 6.491 -4.261 1.00 97.56 100 HIS A C 1
ATOM 820 O O . HIS A 1 100 ? 10.309 7.413 -3.465 1.00 97.56 100 HIS A O 1
ATOM 826 N N . HIS A 1 101 ? 9.565 6.169 -5.179 1.00 97.69 101 HIS A N 1
ATOM 827 C CA . HIS A 1 101 ? 8.268 6.835 -5.292 1.00 97.69 101 HIS A CA 1
ATOM 828 C C . HIS A 1 101 ? 7.461 6.729 -3.994 1.00 97.69 101 HIS A C 1
ATOM 830 O O . HIS A 1 101 ? 7.041 7.745 -3.443 1.00 97.69 101 HIS A O 1
ATOM 836 N N . PHE A 1 102 ? 7.289 5.515 -3.467 1.00 97.56 102 PHE A N 1
ATOM 837 C CA . PHE A 1 102 ? 6.529 5.315 -2.237 1.00 97.56 102 PHE A CA 1
ATOM 838 C C . PHE A 1 102 ? 7.275 5.790 -0.989 1.00 97.56 102 PHE A C 1
ATOM 840 O O . PHE A 1 102 ? 6.615 6.240 -0.060 1.00 97.56 102 PHE A O 1
ATOM 847 N N . ILE A 1 103 ? 8.614 5.767 -0.959 1.00 96.19 103 ILE A N 1
ATOM 848 C CA . ILE A 1 103 ? 9.391 6.392 0.127 1.00 96.19 103 ILE A CA 1
ATOM 849 C C . ILE A 1 103 ? 9.108 7.892 0.192 1.00 96.19 103 ILE A C 1
ATOM 851 O O . ILE A 1 103 ? 8.821 8.409 1.269 1.00 96.19 103 ILE A O 1
ATOM 855 N N . HIS A 1 104 ? 9.153 8.578 -0.951 1.00 95.94 104 HIS A N 1
ATOM 856 C CA . HIS A 1 104 ? 8.888 10.011 -1.018 1.00 95.94 104 HIS A CA 1
ATOM 857 C C . HIS A 1 104 ? 7.456 10.339 -0.579 1.00 95.94 104 HIS A C 1
ATOM 859 O O . HIS A 1 104 ? 7.267 11.114 0.353 1.00 95.94 104 HIS A O 1
ATOM 865 N N . LEU A 1 105 ? 6.452 9.678 -1.166 1.00 95.00 105 LEU A N 1
ATOM 866 C CA . LEU A 1 105 ? 5.047 9.932 -0.826 1.00 95.00 105 LEU A CA 1
ATOM 867 C C . LEU A 1 105 ? 4.708 9.576 0.625 1.00 95.00 105 LEU A C 1
ATOM 869 O O . LEU A 1 105 ? 3.923 10.267 1.265 1.00 95.00 105 LEU A O 1
ATOM 873 N N . HIS A 1 106 ? 5.309 8.516 1.166 1.00 94.62 106 HIS A N 1
ATOM 874 C CA . HIS A 1 106 ? 5.160 8.176 2.578 1.00 94.62 106 HIS A CA 1
ATOM 875 C C . HIS A 1 106 ? 5.842 9.213 3.488 1.00 94.62 106 HIS A C 1
ATOM 877 O O . HIS A 1 106 ? 5.382 9.444 4.605 1.00 94.62 106 HIS A O 1
ATOM 883 N N . GLY A 1 107 ? 6.930 9.846 3.041 1.00 92.69 107 GLY A N 1
ATOM 884 C CA . GLY A 1 107 ? 7.581 10.952 3.749 1.00 92.69 107 GLY A CA 1
ATOM 885 C C . GLY A 1 107 ? 6.719 12.216 3.827 1.00 92.69 107 GLY A C 1
ATOM 886 O O . GLY A 1 107 ? 6.758 12.906 4.840 1.00 92.69 107 GLY A O 1
ATOM 887 N N . GLU A 1 108 ? 5.900 12.472 2.805 1.00 91.31 108 GLU A N 1
ATOM 888 C CA . GLU A 1 108 ? 4.985 13.624 2.722 1.00 91.31 108 GLU A CA 1
ATOM 889 C C . GLU A 1 108 ? 3.575 13.342 3.271 1.00 91.31 108 GLU A C 1
ATOM 891 O O . GLU A 1 108 ? 2.671 14.167 3.138 1.00 91.31 108 GLU A O 1
ATOM 896 N N . ARG A 1 109 ? 3.359 12.165 3.869 1.00 89.50 109 ARG A N 1
ATOM 897 C CA . ARG A 1 109 ? 2.025 11.720 4.277 1.00 89.50 109 ARG A CA 1
ATOM 898 C C . ARG A 1 109 ? 1.416 12.599 5.370 1.00 89.50 109 ARG A C 1
ATOM 900 O O . ARG A 1 109 ? 2.092 13.010 6.314 1.00 89.50 109 ARG A O 1
ATOM 907 N N . ASP A 1 110 ? 0.108 12.797 5.278 1.00 85.62 110 ASP A N 1
ATOM 908 C CA . ASP A 1 110 ? -0.708 13.428 6.308 1.00 85.62 110 ASP A CA 1
ATOM 909 C C . ASP A 1 110 ? -1.641 12.402 6.982 1.00 85.62 110 ASP A C 1
ATOM 911 O O . ASP A 1 110 ? -1.531 11.193 6.777 1.00 85.62 110 ASP A O 1
ATOM 915 N N . ALA A 1 111 ? -2.577 12.884 7.804 1.00 76.94 111 ALA A N 1
ATOM 916 C CA . ALA A 1 111 ? -3.550 12.031 8.491 1.00 76.94 111 ALA A CA 1
ATOM 917 C C . ALA A 1 111 ? -4.538 11.312 7.546 1.00 76.94 111 ALA A C 1
ATOM 919 O O . ALA A 1 111 ? -5.248 10.414 7.995 1.00 76.94 111 ALA A O 1
ATOM 920 N N . HIS A 1 112 ? -4.589 11.688 6.265 1.00 76.00 112 HIS A N 1
ATOM 921 C CA . HIS A 1 112 ? -5.513 11.157 5.261 1.00 76.00 112 HIS A CA 1
ATOM 922 C C . HIS A 1 112 ? -4.788 10.345 4.184 1.00 76.00 112 HIS A C 1
ATOM 924 O O . HIS A 1 112 ? -5.292 10.182 3.067 1.00 76.00 112 HIS A O 1
ATOM 930 N N . PHE A 1 113 ? -3.601 9.822 4.499 1.00 84.69 113 PHE A N 1
ATOM 931 C CA . PHE A 1 113 ? -2.806 9.061 3.551 1.00 84.69 113 PHE A CA 1
ATOM 932 C C . PHE A 1 113 ? -3.588 7.869 2.981 1.00 84.69 113 PHE A C 1
ATOM 934 O O . PHE A 1 113 ? -3.974 6.927 3.675 1.00 84.69 113 PHE A O 1
ATOM 941 N N . GLY A 1 114 ? -3.823 7.900 1.668 1.00 81.19 114 GLY A N 1
ATOM 942 C CA . GLY A 1 114 ? -4.746 6.982 1.000 1.00 81.19 114 GLY A CA 1
ATOM 943 C C . GLY A 1 114 ? -4.306 5.514 0.949 1.00 81.19 114 GLY A C 1
ATOM 944 O O . GLY A 1 114 ? -5.084 4.692 0.465 1.00 81.19 114 GLY A O 1
ATOM 945 N N . ASN A 1 115 ? -3.093 5.162 1.401 1.00 90.06 115 ASN A N 1
ATOM 946 C CA . ASN A 1 115 ? -2.563 3.791 1.458 1.00 90.06 115 ASN A CA 1
ATOM 947 C C . ASN A 1 115 ? -2.877 2.971 0.187 1.00 90.06 115 ASN A C 1
ATOM 949 O O . ASN A 1 115 ? -2.388 3.267 -0.900 1.00 90.06 115 ASN A O 1
ATOM 953 N N . ALA A 1 116 ? -3.745 1.959 0.278 1.00 88.69 116 ALA A N 1
ATOM 954 C CA . ALA A 1 116 ? -4.120 1.118 -0.855 1.00 88.69 116 ALA A CA 1
ATOM 955 C C . ALA A 1 116 ? -4.777 1.900 -2.011 1.00 88.69 116 ALA A C 1
ATOM 957 O O . ALA A 1 116 ? -4.621 1.510 -3.166 1.00 88.69 116 ALA A O 1
ATOM 958 N N . ARG A 1 117 ? -5.494 2.998 -1.730 1.00 92.19 117 ARG A N 1
ATOM 959 C CA . ARG A 1 117 ? -6.036 3.899 -2.762 1.00 92.19 117 ARG A CA 1
ATOM 960 C C . ARG A 1 117 ? -4.910 4.595 -3.520 1.00 92.19 117 ARG A C 1
ATOM 962 O O . ARG A 1 117 ? -4.971 4.652 -4.741 1.00 92.19 117 ARG A O 1
ATOM 969 N N . LEU A 1 118 ? -3.863 5.042 -2.818 1.00 95.00 118 LEU A N 1
ATOM 970 C CA . LEU A 1 118 ? -2.677 5.607 -3.464 1.00 95.00 118 LEU A CA 1
ATOM 971 C C . LEU A 1 118 ? -2.058 4.588 -4.426 1.00 95.00 118 LEU A C 1
ATOM 973 O O . LEU A 1 118 ? -1.838 4.906 -5.587 1.00 95.00 118 LEU A O 1
ATOM 977 N N . VAL A 1 119 ? -1.857 3.347 -3.973 1.00 97.50 119 VAL A N 1
ATOM 978 C CA . VAL A 1 119 ? -1.267 2.289 -4.807 1.00 97.50 119 VAL A CA 1
ATOM 979 C C . VAL A 1 119 ? -2.108 2.000 -6.056 1.00 97.50 119 VAL A C 1
ATOM 981 O O . VAL A 1 119 ? -1.542 1.819 -7.133 1.00 97.50 119 VAL A O 1
ATOM 984 N N . ARG A 1 120 ? -3.445 1.983 -5.942 1.00 96.69 120 ARG A N 1
ATOM 985 C CA . ARG A 1 120 ? -4.345 1.820 -7.101 1.00 96.69 120 ARG A CA 1
ATOM 986 C C . ARG A 1 120 ? -4.209 2.972 -8.089 1.00 96.69 120 ARG A C 1
ATOM 988 O O . ARG A 1 120 ? -4.022 2.711 -9.270 1.00 96.69 120 ARG A O 1
ATOM 995 N N . ASN A 1 121 ? -4.218 4.212 -7.607 1.00 96.62 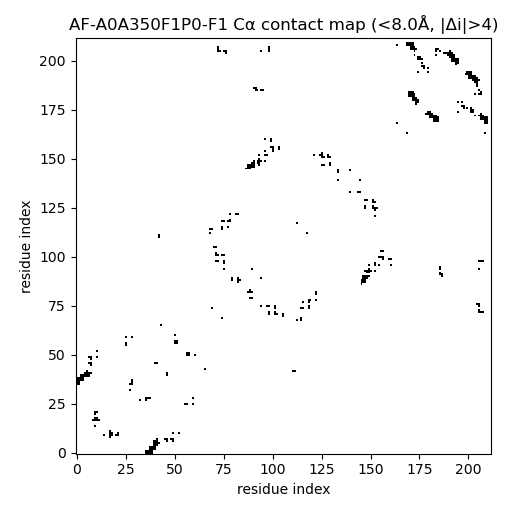121 ASN A N 1
ATOM 996 C CA . ASN A 1 121 ? -4.053 5.386 -8.462 1.00 96.62 121 ASN A CA 1
ATOM 997 C C . ASN A 1 121 ? -2.693 5.360 -9.184 1.00 96.62 121 ASN A C 1
ATOM 999 O O . ASN A 1 121 ? -2.622 5.634 -10.381 1.00 96.62 121 ASN A O 1
ATOM 1003 N N . THR A 1 122 ? -1.615 4.980 -8.485 1.00 97.94 122 THR A N 1
ATOM 1004 C CA . THR A 1 122 ? -0.292 4.791 -9.100 1.00 97.94 122 THR A CA 1
ATOM 1005 C C . THR A 1 122 ? -0.333 3.690 -10.164 1.00 97.94 122 THR A C 1
ATOM 1007 O O . THR A 1 122 ? 0.237 3.865 -11.237 1.00 97.94 122 THR A O 1
ATOM 1010 N N . PHE A 1 123 ? -1.008 2.567 -9.901 1.00 98.25 123 PHE A N 1
ATOM 1011 C CA . PHE A 1 123 ? -1.147 1.467 -10.862 1.00 98.25 123 PHE A CA 1
ATOM 1012 C C . PHE A 1 123 ? -1.900 1.898 -12.123 1.00 98.25 123 PHE A C 1
ATOM 1014 O O . PHE A 1 123 ? -1.410 1.678 -13.227 1.00 98.25 123 PHE A O 1
ATOM 1021 N N . GLU A 1 124 ? -3.040 2.568 -11.968 1.00 98.00 124 GLU A N 1
ATOM 1022 C CA . GLU A 1 124 ? -3.833 3.088 -13.085 1.00 98.00 124 GLU A CA 1
ATOM 1023 C C . GLU A 1 124 ? -3.025 4.073 -13.940 1.00 98.00 124 GLU A C 1
ATOM 1025 O O . GLU A 1 124 ? -3.026 3.973 -15.167 1.00 98.00 124 GLU A O 1
ATOM 1030 N N . ALA A 1 125 ? -2.264 4.972 -13.305 1.00 98.12 125 ALA A N 1
ATOM 1031 C CA . ALA A 1 125 ? -1.388 5.905 -14.009 1.00 98.12 125 ALA A CA 1
ATOM 1032 C C . ALA A 1 125 ? -0.276 5.190 -14.799 1.00 98.12 125 ALA A C 1
ATOM 1034 O O . ALA A 1 125 ? 0.002 5.561 -15.941 1.00 98.12 125 ALA A O 1
ATOM 1035 N N . VAL A 1 126 ? 0.335 4.151 -14.219 1.00 98.38 126 VAL A N 1
ATOM 1036 C CA . VAL A 1 126 ? 1.374 3.341 -14.877 1.00 98.38 126 VAL A CA 1
ATOM 1037 C C . VAL A 1 126 ? 0.803 2.564 -16.067 1.00 98.38 126 VAL A C 1
ATOM 1039 O O . VAL A 1 126 ? 1.402 2.571 -17.141 1.00 98.38 126 VAL A O 1
ATOM 1042 N N . VAL A 1 127 ? -0.375 1.951 -15.928 1.00 97.81 127 VAL A N 1
ATOM 1043 C CA . VAL A 1 127 ? -1.044 1.240 -17.032 1.00 97.81 127 VAL A CA 1
ATOM 1044 C C . VAL A 1 127 ? -1.440 2.205 -18.155 1.00 97.81 127 VAL A C 1
ATOM 1046 O O . VAL A 1 127 ? -1.242 1.902 -19.331 1.00 97.81 127 VAL A O 1
ATOM 1049 N N . ALA A 1 128 ? -1.933 3.402 -17.826 1.00 97.81 128 ALA A N 1
ATOM 1050 C CA . ALA A 1 128 ? -2.241 4.424 -18.827 1.00 97.81 128 ALA A CA 1
ATOM 1051 C C . ALA A 1 128 ? -0.986 4.891 -19.592 1.00 97.81 128 ALA A C 1
ATOM 1053 O O . ALA A 1 128 ? -1.026 5.097 -20.812 1.00 97.81 128 ALA A O 1
ATOM 1054 N N . ALA A 1 129 ? 0.148 5.026 -18.897 1.00 97.62 129 ALA A N 1
ATOM 1055 C CA . ALA A 1 129 ? 1.428 5.352 -19.516 1.00 97.62 129 ALA A CA 1
ATOM 1056 C C . ALA A 1 129 ? 1.937 4.217 -20.421 1.00 97.62 129 ALA A C 1
ATOM 1058 O O . ALA A 1 129 ? 2.355 4.489 -21.549 1.00 97.62 129 ALA A O 1
ATOM 1059 N N . GLN A 1 130 ? 1.812 2.958 -19.985 1.00 97.25 130 GLN A N 1
ATOM 1060 C CA . GLN A 1 130 ? 2.119 1.784 -20.804 1.00 97.25 130 GLN A CA 1
ATOM 1061 C C . GLN A 1 130 ? 1.277 1.784 -22.088 1.00 97.25 130 GLN A C 1
ATOM 1063 O O . GLN A 1 130 ? 1.831 1.674 -23.180 1.00 97.25 130 GLN A O 1
ATOM 1068 N N . ALA A 1 131 ? -0.042 1.975 -21.989 1.00 95.94 131 ALA A N 1
ATOM 1069 C CA . ALA A 1 131 ? -0.934 2.012 -23.149 1.00 95.94 131 ALA A CA 1
ATOM 1070 C C . ALA A 1 131 ? -0.543 3.121 -24.142 1.00 95.94 131 ALA A C 1
ATOM 1072 O O . ALA A 1 131 ? -0.481 2.889 -25.351 1.00 95.94 131 ALA A O 1
ATOM 1073 N N . SER A 1 132 ? -0.195 4.304 -23.628 1.00 96.12 132 SER A N 1
ATOM 1074 C CA . SER A 1 132 ? 0.285 5.425 -24.445 1.00 96.12 132 SER A CA 1
ATOM 1075 C C . SER A 1 132 ? 1.595 5.089 -25.166 1.00 96.12 132 SER A C 1
ATOM 1077 O O . SER A 1 132 ? 1.736 5.366 -26.357 1.00 96.12 132 SER A O 1
ATOM 1079 N N . ARG A 1 133 ? 2.543 4.444 -24.473 1.00 95.38 133 ARG A N 1
ATOM 1080 C CA . ARG A 1 133 ? 3.804 3.964 -25.059 1.00 95.38 133 ARG A CA 1
ATOM 1081 C C . ARG A 1 133 ? 3.557 2.933 -26.163 1.00 95.38 133 ARG A C 1
ATOM 1083 O O . ARG A 1 133 ? 4.166 3.026 -27.225 1.00 95.38 133 ARG A O 1
ATOM 1090 N N . LEU A 1 134 ? 2.678 1.960 -25.920 1.00 95.62 134 LEU A N 1
ATOM 1091 C CA . LEU A 1 134 ? 2.355 0.897 -26.877 1.00 95.62 134 LEU A CA 1
ATOM 1092 C C . LEU A 1 134 ? 1.671 1.443 -28.129 1.00 95.62 134 LEU A C 1
ATOM 1094 O O . LEU A 1 134 ? 2.014 1.027 -29.229 1.00 95.62 134 LEU A O 1
ATOM 1098 N N . SER A 1 135 ? 0.774 2.420 -27.977 1.00 95.12 135 SER A N 1
ATOM 1099 C CA . SER A 1 135 ? 0.106 3.069 -29.110 1.00 95.12 135 SER A CA 1
ATOM 1100 C C . SER A 1 135 ? 1.074 3.798 -30.046 1.00 95.12 135 SER A C 1
ATOM 1102 O O . SER A 1 135 ? 0.748 3.997 -31.214 1.00 95.12 135 SER A O 1
ATOM 1104 N N . ALA A 1 136 ? 2.240 4.219 -29.551 1.00 93.31 136 ALA A N 1
ATOM 1105 C CA . ALA A 1 136 ? 3.276 4.859 -30.357 1.00 93.31 136 ALA A CA 1
ATOM 1106 C C . ALA A 1 136 ? 4.237 3.851 -31.021 1.00 93.31 136 ALA A C 1
ATOM 1108 O O . ALA A 1 136 ? 5.068 4.245 -31.840 1.00 93.31 136 ALA A O 1
ATOM 1109 N N . LYS A 1 137 ? 4.152 2.556 -30.681 1.00 93.12 137 LYS A N 1
ATOM 1110 C CA . LYS A 1 137 ? 5.024 1.505 -31.216 1.00 93.12 137 LYS A CA 1
ATOM 1111 C C . LYS A 1 137 ? 4.382 0.874 -32.454 1.00 93.12 137 LYS A C 1
ATOM 1113 O O . LYS A 1 137 ? 3.283 0.339 -32.382 1.00 93.12 137 LYS A O 1
ATOM 1118 N N . ALA A 1 138 ? 5.091 0.900 -33.585 1.00 90.12 138 ALA A N 1
ATOM 1119 C CA . ALA A 1 138 ? 4.572 0.397 -34.864 1.00 90.12 138 ALA A CA 1
ATOM 1120 C C . ALA A 1 138 ? 4.259 -1.114 -34.856 1.00 90.12 138 ALA A C 1
ATOM 1122 O O . ALA A 1 138 ? 3.326 -1.551 -35.522 1.00 90.12 138 ALA A O 1
ATOM 1123 N N . ALA A 1 139 ? 5.030 -1.902 -34.102 1.00 91.31 139 ALA A N 1
ATOM 1124 C CA . ALA A 1 139 ? 4.831 -3.338 -33.934 1.00 91.31 139 ALA A CA 1
ATOM 1125 C C . ALA A 1 139 ? 5.171 -3.739 -32.485 1.00 91.31 139 ALA A C 1
ATOM 1127 O O . ALA A 1 139 ? 6.349 -3.927 -32.170 1.00 91.31 139 ALA A O 1
ATOM 1128 N N . PRO A 1 140 ? 4.184 -3.782 -31.570 1.00 89.88 140 PRO A N 1
ATOM 1129 C CA . PRO A 1 140 ? 4.393 -4.294 -30.222 1.00 89.88 140 PRO A CA 1
ATOM 1130 C C . PRO A 1 140 ? 4.537 -5.821 -30.233 1.00 89.88 140 PRO A C 1
ATOM 1132 O O . PRO A 1 140 ? 3.807 -6.532 -30.922 1.00 89.88 140 PRO A O 1
ATOM 1135 N N . GLU A 1 141 ? 5.479 -6.316 -29.444 1.00 92.31 141 GLU A N 1
ATOM 1136 C CA . GLU A 1 141 ? 5.710 -7.730 -29.177 1.00 92.31 141 GLU A CA 1
ATOM 1137 C C . GLU A 1 141 ? 4.897 -8.178 -27.955 1.00 92.31 141 GLU A C 1
ATOM 1139 O O . GLU A 1 141 ? 4.443 -7.361 -27.150 1.00 92.31 141 GLU A O 1
ATOM 1144 N N . ALA A 1 142 ? 4.729 -9.492 -27.782 1.00 90.44 142 ALA A N 1
ATOM 1145 C CA . ALA A 1 142 ? 3.965 -10.048 -26.662 1.00 90.44 142 ALA A CA 1
ATOM 1146 C C . ALA A 1 142 ? 4.489 -9.570 -25.293 1.00 90.44 142 ALA A C 1
ATOM 1148 O O . ALA A 1 142 ? 3.698 -9.252 -24.405 1.00 90.44 142 ALA A O 1
ATOM 1149 N N . ASP A 1 143 ? 5.811 -9.456 -25.142 1.00 90.81 143 ASP A N 1
ATOM 1150 C CA . ASP A 1 143 ? 6.433 -8.982 -23.905 1.00 90.81 143 ASP A CA 1
ATOM 1151 C C . ASP A 1 143 ? 6.121 -7.506 -23.607 1.00 90.81 143 ASP A C 1
ATOM 1153 O O . ASP A 1 143 ? 5.983 -7.141 -22.439 1.00 90.81 143 ASP A O 1
ATOM 1157 N N . ASP A 1 144 ? 5.916 -6.659 -24.622 1.00 91.06 144 ASP A N 1
ATOM 1158 C CA . ASP A 1 144 ? 5.572 -5.247 -24.410 1.00 91.06 144 ASP A CA 1
ATOM 1159 C C . ASP A 1 144 ? 4.194 -5.074 -23.745 1.00 91.06 144 ASP A C 1
ATOM 1161 O O . ASP A 1 144 ? 3.970 -4.102 -23.013 1.00 91.06 144 ASP A O 1
ATOM 1165 N N . LEU A 1 145 ? 3.279 -6.017 -23.998 1.00 93.56 145 LEU A N 1
ATOM 1166 C CA . LEU A 1 145 ? 1.918 -6.014 -23.458 1.00 93.56 145 LEU A CA 1
ATOM 1167 C C . LEU A 1 145 ? 1.890 -6.371 -21.969 1.00 93.56 145 LEU A 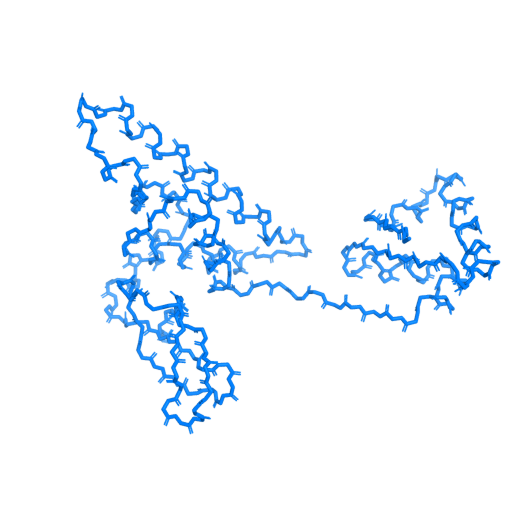C 1
ATOM 1169 O O . LEU A 1 145 ? 1.007 -5.913 -21.247 1.00 93.56 145 LEU A O 1
ATOM 1173 N N . VAL A 1 146 ? 2.869 -7.151 -21.504 1.00 96.06 146 VAL A N 1
ATOM 1174 C CA . VAL A 1 146 ? 2.915 -7.658 -20.125 1.00 96.06 146 VAL A CA 1
ATOM 1175 C C . VAL A 1 146 ? 3.993 -6.998 -19.265 1.00 96.06 146 VAL A C 1
ATOM 1177 O O . VAL A 1 146 ? 3.947 -7.132 -18.045 1.00 96.06 146 VAL A O 1
ATOM 1180 N N . LEU A 1 147 ? 4.966 -6.292 -19.852 1.00 96.38 147 LEU A N 1
ATOM 1181 C CA . LEU A 1 147 ? 6.040 -5.621 -19.114 1.00 96.38 147 LEU A CA 1
ATOM 1182 C C . LEU A 1 147 ? 5.754 -4.136 -18.863 1.00 96.38 147 LEU A C 1
ATOM 1184 O O . LEU A 1 147 ? 5.648 -3.315 -19.782 1.00 96.38 147 LEU A O 1
ATOM 1188 N N . LEU A 1 148 ? 5.748 -3.783 -17.577 1.00 97.94 148 LEU A N 1
ATOM 1189 C CA . LEU A 1 148 ? 5.776 -2.405 -17.100 1.00 97.94 148 LEU A CA 1
ATOM 1190 C C . LEU A 1 148 ? 7.232 -1.942 -16.928 1.00 97.94 148 LEU A C 1
ATOM 1192 O O . LEU A 1 148 ? 8.046 -2.563 -16.225 1.00 97.94 148 LEU A O 1
ATOM 1196 N N . LEU A 1 149 ? 7.564 -0.836 -17.590 1.00 97.50 149 LEU A N 1
ATOM 1197 C CA . LEU A 1 149 ? 8.916 -0.287 -17.685 1.00 97.50 149 LEU A CA 1
ATOM 1198 C C . LEU A 1 149 ? 9.098 0.898 -16.732 1.00 97.50 149 LEU A C 1
ATOM 1200 O O . LEU A 1 149 ? 8.142 1.556 -16.333 1.00 97.50 149 LEU A O 1
ATOM 1204 N N . GLU A 1 150 ? 10.352 1.229 -16.415 1.00 97.00 150 GLU A N 1
ATOM 1205 C CA . GLU A 1 150 ? 10.697 2.392 -15.578 1.00 97.00 150 GLU A CA 1
ATOM 1206 C C . GLU A 1 150 ? 10.089 3.710 -16.107 1.00 97.00 150 GLU A C 1
ATOM 1208 O O . GLU A 1 150 ? 9.710 4.594 -15.331 1.00 97.00 150 GLU A O 1
ATOM 1213 N N . GLY A 1 151 ? 9.980 3.834 -17.434 1.00 96.56 151 GLY A N 1
ATOM 1214 C CA . GLY A 1 151 ? 9.405 4.998 -18.110 1.00 96.56 151 GLY A CA 1
ATOM 1215 C C . GLY A 1 151 ? 7.898 5.178 -17.905 1.00 96.56 151 GLY A C 1
ATOM 1216 O O . GLY A 1 151 ? 7.409 6.292 -18.076 1.00 96.56 151 GLY A O 1
ATOM 1217 N N . ASP A 1 152 ? 7.173 4.134 -17.493 1.00 97.81 152 ASP A N 1
ATOM 1218 C CA . ASP A 1 152 ? 5.718 4.207 -17.292 1.00 97.81 152 ASP A CA 1
ATOM 1219 C C . ASP A 1 152 ? 5.344 4.907 -15.982 1.00 97.81 152 ASP A C 1
ATOM 1221 O O . ASP A 1 152 ? 4.230 5.401 -15.822 1.00 97.81 152 ASP A O 1
ATOM 1225 N N . LEU A 1 153 ? 6.279 4.986 -15.034 1.00 98.00 153 LEU A N 1
ATOM 1226 C CA . LEU A 1 153 ? 6.065 5.668 -13.766 1.00 98.00 153 LEU A CA 1
ATOM 1227 C C . LEU A 1 153 ? 6.642 7.082 -13.816 1.00 98.00 153 LEU A C 1
ATOM 1229 O O . LEU A 1 153 ? 7.859 7.274 -13.847 1.00 98.00 153 LEU A O 1
ATOM 1233 N N . ARG A 1 154 ? 5.776 8.092 -13.735 1.00 95.81 154 ARG A N 1
ATOM 1234 C CA . ARG A 1 154 ? 6.187 9.465 -13.407 1.00 95.81 154 ARG A CA 1
ATOM 1235 C C . ARG A 1 154 ? 6.274 9.599 -11.893 1.00 95.81 154 ARG A C 1
ATOM 1237 O O . ARG A 1 154 ? 5.340 9.227 -11.192 1.00 95.81 154 ARG A O 1
ATOM 1244 N N . THR A 1 155 ? 7.390 10.115 -11.386 1.00 95.12 155 THR A N 1
ATOM 1245 C CA . THR A 1 155 ? 7.625 10.186 -9.941 1.00 95.12 155 THR A CA 1
ATOM 1246 C C . THR A 1 155 ? 8.185 11.544 -9.523 1.00 95.12 155 THR A C 1
ATOM 1248 O O . THR A 1 155 ? 9.094 12.044 -10.188 1.00 95.12 155 THR A O 1
ATOM 1251 N N . PRO A 1 156 ? 7.702 12.130 -8.411 1.00 95.31 156 PRO A N 1
ATOM 1252 C CA . PRO A 1 156 ? 8.350 13.288 -7.792 1.00 95.31 156 PRO A CA 1
ATOM 1253 C C . PRO A 1 156 ? 9.718 12.939 -7.175 1.00 95.31 156 PRO A C 1
ATOM 1255 O O . PRO A 1 156 ? 10.556 13.812 -6.983 1.00 95.31 156 PRO A O 1
ATOM 1258 N N . ALA A 1 157 ? 10.000 11.653 -6.939 1.00 95.69 157 ALA A N 1
ATOM 1259 C CA . ALA A 1 157 ? 11.247 11.179 -6.339 1.00 95.69 157 ALA A CA 1
ATOM 1260 C C . ALA A 1 157 ? 12.429 11.063 -7.327 1.00 95.69 157 ALA A C 1
ATOM 1262 O O . ALA A 1 157 ? 13.431 10.429 -7.001 1.00 95.69 157 ALA A O 1
ATOM 1263 N N . GLN A 1 158 ? 12.327 11.627 -8.538 1.00 95.75 158 GLN A N 1
ATOM 1264 C CA . GLN A 1 158 ? 13.312 11.409 -9.608 1.00 95.75 158 GLN A CA 1
ATOM 1265 C C . GLN A 1 158 ? 14.724 11.855 -9.194 1.00 95.75 158 GLN A C 1
ATOM 1267 O O . GLN A 1 158 ? 15.678 11.096 -9.337 1.00 95.75 158 GLN A O 1
ATOM 1272 N N . VAL A 1 159 ? 14.839 13.044 -8.593 1.00 95.31 159 VAL A N 1
ATOM 1273 C CA . VAL A 1 159 ? 16.121 13.596 -8.120 1.00 95.31 159 VAL A CA 1
ATOM 1274 C C . VAL A 1 159 ? 16.727 12.730 -7.009 1.00 95.31 159 VAL A C 1
ATOM 1276 O O . VAL A 1 159 ? 17.926 12.459 -7.012 1.00 95.31 159 VAL A O 1
ATOM 1279 N N . ALA A 1 160 ? 15.902 12.254 -6.071 1.00 94.12 160 ALA A N 1
ATOM 1280 C CA . ALA A 1 160 ? 16.354 11.395 -4.976 1.00 94.12 160 ALA A CA 1
ATOM 1281 C C . ALA A 1 160 ? 16.847 10.026 -5.479 1.00 94.12 160 ALA A C 1
ATOM 1283 O O . ALA A 1 160 ? 17.884 9.540 -5.022 1.00 94.12 160 ALA A O 1
ATOM 1284 N N . LEU A 1 161 ? 16.146 9.435 -6.453 1.00 95.25 161 LEU A N 1
ATOM 1285 C CA . LEU A 1 161 ? 16.545 8.185 -7.100 1.00 95.25 161 LEU A CA 1
ATOM 1286 C C . LEU A 1 161 ? 17.896 8.329 -7.818 1.00 95.25 161 LEU A C 1
ATOM 1288 O O . LEU A 1 161 ? 18.781 7.490 -7.653 1.00 95.25 161 LEU A O 1
ATOM 1292 N N . GLU A 1 162 ? 18.083 9.403 -8.585 1.00 95.50 162 GLU A N 1
ATOM 1293 C CA . GLU A 1 162 ? 19.341 9.677 -9.290 1.00 95.50 162 GLU A CA 1
ATOM 1294 C C . GLU A 1 162 ? 20.506 9.885 -8.317 1.00 95.50 162 GLU A C 1
ATOM 1296 O O . GLU A 1 162 ? 21.570 9.288 -8.497 1.00 95.50 162 GLU A O 1
ATOM 1301 N N . ALA A 1 163 ? 20.294 10.650 -7.243 1.00 94.44 163 ALA A N 1
ATOM 1302 C CA . ALA A 1 163 ? 21.289 10.835 -6.190 1.00 94.44 163 ALA A CA 1
ATOM 1303 C C . ALA A 1 163 ? 21.660 9.504 -5.505 1.00 94.44 163 ALA A C 1
ATOM 1305 O O . ALA A 1 163 ? 22.834 9.245 -5.225 1.00 94.44 163 ALA A O 1
ATOM 1306 N N . HIS A 1 164 ? 20.683 8.621 -5.268 1.00 94.56 164 HIS A N 1
ATOM 1307 C CA . HIS A 1 164 ? 20.947 7.291 -4.725 1.00 94.56 164 HIS A CA 1
ATOM 1308 C C . HIS A 1 164 ? 21.799 6.443 -5.682 1.00 94.56 164 HIS A C 1
ATOM 1310 O O . HIS A 1 164 ? 22.842 5.932 -5.264 1.00 94.56 164 HIS A O 1
ATOM 1316 N N . ARG A 1 165 ? 21.434 6.378 -6.971 1.00 94.44 165 ARG A N 1
ATOM 1317 C CA . ARG A 1 165 ? 22.205 5.668 -8.009 1.00 94.44 165 ARG A CA 1
ATOM 1318 C C . ARG A 1 165 ? 23.646 6.191 -8.110 1.00 94.44 165 ARG A C 1
ATOM 1320 O O . ARG A 1 165 ? 24.582 5.396 -8.188 1.00 94.44 165 ARG A O 1
ATOM 1327 N N . GLN A 1 166 ? 23.851 7.509 -8.025 1.00 95.00 166 GLN A N 1
ATOM 1328 C CA . GLN A 1 166 ? 25.188 8.127 -8.024 1.00 95.00 166 GLN A CA 1
ATOM 1329 C C . GLN A 1 166 ? 26.019 7.763 -6.791 1.00 95.00 166 GLN A C 1
ATOM 1331 O O . GLN A 1 166 ? 27.226 7.555 -6.903 1.00 95.00 166 GLN A O 1
ATOM 1336 N N . SER A 1 167 ? 25.381 7.639 -5.625 1.00 93.38 167 SER A N 1
ATOM 1337 C CA . SER A 1 167 ? 26.064 7.238 -4.391 1.00 93.38 167 SER A CA 1
ATOM 1338 C C . SER A 1 167 ? 26.563 5.789 -4.413 1.00 93.38 167 SER A C 1
ATOM 1340 O O . SER A 1 167 ? 27.372 5.422 -3.565 1.00 93.38 167 SER A O 1
ATOM 1342 N N . LYS A 1 168 ? 26.084 4.961 -5.360 1.00 90.94 168 LYS A N 1
ATOM 1343 C CA . LYS A 1 168 ? 26.374 3.518 -5.464 1.00 90.94 168 LYS A CA 1
ATOM 1344 C C . LYS A 1 168 ? 26.086 2.732 -4.181 1.00 90.94 168 LYS A C 1
ATOM 1346 O O . LYS A 1 168 ? 26.612 1.636 -3.990 1.00 90.94 168 LYS A O 1
ATOM 1351 N N . ARG A 1 169 ? 25.255 3.282 -3.294 1.00 91.56 169 ARG A N 1
ATOM 1352 C CA . ARG A 1 169 ? 24.744 2.546 -2.142 1.00 91.56 169 ARG A CA 1
ATOM 1353 C C . ARG A 1 169 ? 23.815 1.452 -2.643 1.00 91.56 169 ARG A C 1
ATOM 1355 O O . ARG A 1 169 ? 23.078 1.645 -3.603 1.00 91.56 169 ARG A O 1
ATOM 1362 N N . GLY A 1 170 ? 23.902 0.295 -2.004 1.00 94.25 170 GLY A N 1
ATOM 1363 C CA . GLY A 1 170 ? 22.997 -0.806 -2.278 1.00 94.25 170 GLY A CA 1
ATOM 1364 C C . GLY A 1 170 ? 21.647 -0.616 -1.598 1.00 94.25 170 GLY A C 1
ATOM 1365 O O . GLY A 1 170 ? 21.361 0.393 -0.945 1.00 94.25 170 GLY A O 1
ATOM 1366 N N . TYR A 1 171 ? 20.854 -1.670 -1.689 1.00 96.94 171 TYR A N 1
ATOM 1367 C CA . TYR A 1 171 ? 19.615 -1.826 -0.953 1.00 96.94 171 TYR A CA 1
ATOM 1368 C C . TYR A 1 171 ? 19.761 -2.959 0.055 1.00 96.94 171 TYR A C 1
ATOM 1370 O O . TYR A 1 171 ? 20.618 -3.841 -0.076 1.00 96.94 171 TYR A O 1
ATOM 1378 N N . ARG A 1 172 ? 18.902 -2.945 1.065 1.00 96.19 172 ARG A N 1
ATOM 1379 C CA . ARG A 1 172 ? 18.846 -3.978 2.092 1.00 96.19 172 ARG A CA 1
ATOM 1380 C C . ARG A 1 172 ? 17.416 -4.414 2.355 1.00 96.19 172 ARG A C 1
ATOM 1382 O O . ARG A 1 172 ? 16.478 -3.679 2.077 1.00 96.19 172 ARG A O 1
ATOM 1389 N N . VAL A 1 173 ? 17.251 -5.595 2.924 1.00 96.00 173 VAL A N 1
ATOM 1390 C CA . VAL A 1 173 ? 15.991 -6.070 3.487 1.00 96.00 173 VAL A CA 1
ATOM 1391 C C . VAL A 1 173 ? 16.238 -6.567 4.903 1.00 96.00 173 VAL A C 1
ATOM 1393 O O . VAL A 1 173 ? 17.293 -7.128 5.195 1.00 96.00 173 VAL A O 1
ATOM 1396 N N . THR A 1 174 ? 15.261 -6.360 5.778 1.00 95.81 174 THR A N 1
ATOM 1397 C CA . THR A 1 174 ? 15.341 -6.741 7.188 1.00 95.81 174 THR A CA 1
ATOM 1398 C C . THR A 1 174 ? 14.353 -7.865 7.476 1.00 95.81 174 THR A C 1
ATOM 1400 O O . THR A 1 174 ? 13.170 -7.767 7.141 1.00 95.81 174 THR A O 1
ATOM 1403 N N . CYS A 1 175 ? 14.822 -8.934 8.118 1.00 95.88 175 CYS A N 1
ATOM 1404 C CA . CYS A 1 175 ? 13.963 -10.010 8.595 1.00 95.88 175 CYS A CA 1
ATOM 1405 C C . CYS A 1 175 ? 12.991 -9.476 9.657 1.00 95.88 175 CYS A C 1
ATOM 1407 O O . CYS A 1 175 ? 13.423 -8.985 10.701 1.00 95.88 175 CYS A O 1
ATOM 1409 N N . GLN A 1 176 ? 11.682 -9.631 9.428 1.00 93.69 176 GLN A N 1
ATOM 1410 C CA . GLN A 1 176 ? 10.650 -9.112 10.338 1.00 93.69 176 GLN A CA 1
ATOM 1411 C C . GLN A 1 176 ? 10.580 -9.852 11.690 1.00 93.69 176 GLN A C 1
ATOM 1413 O O . 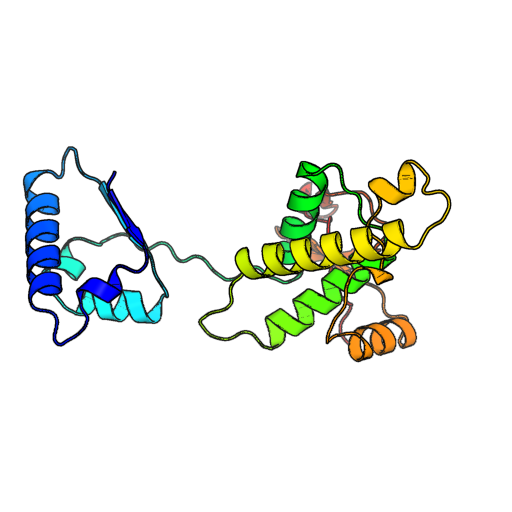GLN A 1 176 ? 9.905 -9.383 12.600 1.00 93.69 176 GLN A O 1
ATOM 1418 N N . HIS A 1 177 ? 11.281 -10.984 11.838 1.00 96.12 177 HIS A N 1
ATOM 1419 C CA . HIS A 1 177 ? 11.261 -11.810 13.054 1.00 96.12 177 HIS A CA 1
ATOM 1420 C C . HIS A 1 177 ? 12.433 -11.536 13.998 1.00 96.12 177 HIS A C 1
ATOM 1422 O O . HIS A 1 177 ? 12.251 -11.520 15.210 1.00 96.12 177 HIS A O 1
ATOM 1428 N N . CYS A 1 178 ? 13.642 -11.340 13.459 1.00 96.50 178 CYS A N 1
ATOM 1429 C CA . CYS A 1 178 ? 14.860 -11.200 14.270 1.00 96.50 178 CYS A CA 1
ATOM 1430 C C . CYS A 1 178 ? 15.703 -9.957 13.952 1.00 96.50 178 CYS A C 1
ATOM 1432 O O . CYS A 1 178 ? 16.761 -9.782 14.555 1.00 96.50 178 CYS A O 1
ATOM 1434 N N . GLY A 1 179 ? 15.282 -9.126 12.992 1.00 95.81 179 GLY A N 1
ATOM 1435 C CA . GLY A 1 179 ? 15.974 -7.889 12.624 1.00 95.81 179 GLY A CA 1
ATOM 1436 C C . GLY A 1 179 ? 17.276 -8.071 11.838 1.00 95.81 179 GLY A C 1
ATOM 1437 O O . GLY A 1 179 ? 17.998 -7.099 11.642 1.00 95.81 179 GLY A O 1
ATOM 1438 N N . GLU A 1 180 ? 17.598 -9.289 11.392 1.00 97.31 180 GLU A N 1
ATOM 1439 C CA . GLU A 1 180 ? 18.799 -9.536 10.584 1.00 97.31 180 GLU A CA 1
ATOM 1440 C C . GLU A 1 180 ? 18.682 -8.860 9.215 1.00 97.31 180 GLU A C 1
ATOM 1442 O O . GLU A 1 180 ? 17.603 -8.858 8.615 1.00 97.31 180 GLU A O 1
ATOM 1447 N N . VAL A 1 181 ? 19.785 -8.291 8.731 1.00 96.75 181 VAL A N 1
ATOM 1448 C CA . VAL A 1 181 ? 19.819 -7.468 7.519 1.00 96.75 181 VAL A CA 1
ATOM 1449 C C . VAL A 1 181 ? 20.541 -8.213 6.402 1.00 96.75 181 VAL A C 1
ATOM 1451 O O . VAL A 1 181 ? 21.656 -8.694 6.582 1.00 96.75 181 VAL A O 1
ATOM 1454 N N . TYR A 1 182 ? 19.928 -8.240 5.224 1.00 96.31 182 TYR A N 1
ATOM 1455 C CA . TYR A 1 182 ? 20.462 -8.871 4.020 1.00 96.31 182 TYR A CA 1
ATOM 1456 C C . TYR A 1 182 ? 20.528 -7.864 2.875 1.00 96.31 182 TYR A C 1
ATOM 1458 O O . TYR A 1 182 ? 19.729 -6.930 2.818 1.00 96.31 182 TYR A O 1
ATOM 1466 N N . SER A 1 183 ? 21.460 -8.048 1.942 1.00 96.00 183 SER A N 1
ATOM 1467 C CA . SER A 1 183 ? 21.488 -7.260 0.707 1.00 96.00 183 SER A CA 1
ATOM 1468 C C . SER A 1 183 ? 20.272 -7.576 -0.164 1.00 96.00 183 SER A C 1
ATOM 1470 O O . SER A 1 183 ? 19.849 -8.726 -0.262 1.00 96.00 183 SER A O 1
ATOM 1472 N N . TRP A 1 184 ? 19.726 -6.554 -0.815 1.00 96.50 184 TRP A N 1
ATOM 1473 C CA . TRP A 1 184 ? 18.618 -6.681 -1.759 1.00 96.50 184 TRP A CA 1
ATOM 1474 C C . TRP A 1 184 ? 18.994 -6.041 -3.094 1.00 96.50 184 TRP A C 1
ATOM 1476 O O . TRP A 1 184 ? 19.776 -5.089 -3.129 1.00 96.50 184 TRP A O 1
ATOM 1486 N N . ALA A 1 185 ? 18.427 -6.547 -4.186 1.00 95.00 185 ALA A N 1
ATOM 1487 C CA . ALA A 1 185 ? 18.609 -5.990 -5.518 1.00 95.00 185 ALA A CA 1
ATOM 1488 C C . ALA A 1 185 ? 17.264 -5.945 -6.271 1.00 95.00 185 ALA A C 1
ATOM 1490 O O . ALA A 1 185 ? 16.434 -6.837 -6.073 1.00 95.00 185 ALA A O 1
ATOM 1491 N N . PRO A 1 186 ? 17.015 -4.933 -7.126 1.00 94.06 186 PRO A N 1
ATOM 1492 C CA . PRO A 1 186 ? 15.734 -4.793 -7.823 1.00 94.06 186 PRO A CA 1
ATOM 1493 C C . PRO A 1 186 ? 15.372 -5.943 -8.771 1.00 94.06 186 PRO A C 1
ATOM 1495 O O . PRO A 1 186 ? 14.195 -6.138 -9.070 1.00 94.06 186 PRO A O 1
ATOM 1498 N N . ASP A 1 187 ? 16.359 -6.700 -9.242 1.00 94.06 187 ASP A N 1
ATOM 1499 C CA . ASP A 1 187 ? 16.210 -7.892 -10.079 1.00 94.06 187 ASP A CA 1
ATOM 1500 C C . ASP A 1 187 ? 15.915 -9.172 -9.280 1.00 94.06 187 ASP A C 1
ATOM 1502 O O . ASP A 1 187 ? 15.652 -10.215 -9.880 1.00 94.06 187 ASP A O 1
ATOM 1506 N N . LEU A 1 188 ? 15.884 -9.101 -7.943 1.00 92.06 188 LEU A N 1
ATOM 1507 C CA . LEU A 1 188 ? 15.478 -10.222 -7.102 1.00 92.06 188 LEU A CA 1
ATOM 1508 C C . LEU A 1 188 ? 14.037 -10.640 -7.425 1.00 92.06 188 LEU A C 1
ATOM 1510 O O . LEU A 1 188 ? 13.101 -9.840 -7.327 1.00 92.06 188 LEU A O 1
ATOM 1514 N N . THR A 1 189 ? 13.872 -11.920 -7.759 1.00 86.62 189 THR A N 1
ATOM 1515 C CA . THR A 1 189 ? 12.597 -12.548 -8.141 1.00 86.62 189 THR A CA 1
ATOM 1516 C C . THR A 1 189 ? 11.909 -13.291 -6.995 1.00 86.62 189 THR A C 1
ATOM 1518 O O . THR A 1 189 ? 10.831 -13.850 -7.185 1.00 86.62 189 THR A O 1
ATOM 1521 N N . LEU A 1 190 ? 12.524 -13.320 -5.809 1.00 91.94 190 LEU A N 1
ATOM 1522 C CA . LEU A 1 190 ? 11.981 -13.980 -4.626 1.00 91.94 190 LEU A CA 1
ATOM 1523 C C . LEU A 1 190 ? 11.021 -13.055 -3.873 1.00 91.94 190 LEU A C 1
ATOM 1525 O O . LEU A 1 190 ? 11.390 -11.950 -3.478 1.00 91.94 190 LEU A O 1
ATOM 1529 N N . ASP A 1 191 ? 9.814 -13.550 -3.601 1.00 92.00 191 ASP A N 1
ATOM 1530 C CA . ASP A 1 191 ? 8.852 -12.862 -2.731 1.00 92.00 191 ASP A CA 1
ATOM 1531 C C . ASP A 1 191 ? 9.195 -13.060 -1.243 1.00 92.00 191 ASP A C 1
ATOM 1533 O O . ASP A 1 191 ? 9.035 -12.156 -0.411 1.00 92.00 191 ASP A O 1
ATOM 1537 N N . THR A 1 192 ? 9.679 -14.261 -0.910 1.00 94.94 192 THR A N 1
ATOM 1538 C CA . THR A 1 192 ? 9.991 -14.709 0.452 1.00 94.94 192 THR A CA 1
ATOM 1539 C C . THR A 1 192 ? 11.304 -15.479 0.494 1.00 94.94 192 THR A C 1
ATOM 1541 O O . THR A 1 192 ? 11.651 -16.161 -0.471 1.00 94.94 192 THR A O 1
ATOM 1544 N N . ALA A 1 193 ? 12.006 -15.395 1.622 1.00 95.75 193 ALA A N 1
ATOM 1545 C CA . ALA A 1 193 ? 13.234 -16.135 1.891 1.00 95.75 193 ALA A CA 1
ATOM 1546 C C . ALA A 1 193 ? 13.249 -16.655 3.334 1.00 95.75 193 ALA A C 1
ATOM 1548 O O . ALA A 1 193 ? 12.599 -16.088 4.215 1.00 95.75 193 ALA A O 1
ATOM 1549 N N . GLU A 1 194 ? 14.001 -17.726 3.583 1.00 97.50 194 GLU A N 1
ATOM 1550 C CA . GLU A 1 194 ? 14.284 -18.208 4.936 1.00 97.50 194 GLU A CA 1
ATOM 1551 C C . GLU A 1 194 ? 15.432 -17.397 5.549 1.00 97.50 194 GLU A C 1
ATOM 1553 O O . GLU A 1 194 ? 16.485 -17.211 4.938 1.00 97.50 194 GLU A O 1
ATOM 1558 N N . CYS A 1 195 ? 15.229 -16.881 6.761 1.00 97.38 195 CYS A N 1
ATOM 1559 C CA . CYS A 1 195 ? 16.261 -16.151 7.487 1.00 97.38 195 CYS A CA 1
ATOM 1560 C C . CYS A 1 195 ? 17.350 -17.103 7.997 1.00 97.38 195 CYS A C 1
ATOM 1562 O O . CYS A 1 195 ? 17.072 -17.987 8.802 1.00 97.38 195 CYS A O 1
ATOM 1564 N N . THR A 1 196 ? 18.611 -16.865 7.629 1.00 97.50 196 THR A N 1
ATOM 1565 C CA . THR A 1 196 ? 19.758 -17.692 8.055 1.00 97.50 196 THR A CA 1
ATOM 1566 C C . THR A 1 196 ? 20.052 -17.643 9.558 1.00 97.50 196 THR A C 1
ATOM 1568 O O . THR A 1 196 ? 20.840 -18.449 10.043 1.00 97.50 196 THR A O 1
ATOM 1571 N N . LYS A 1 197 ? 19.450 -16.702 10.300 1.00 97.06 197 LYS A N 1
ATOM 1572 C CA . LYS A 1 197 ? 19.642 -16.540 11.751 1.00 97.06 197 LYS A CA 1
ATOM 1573 C C . LYS A 1 197 ? 18.521 -17.136 12.598 1.00 97.06 197 LYS A C 1
ATOM 1575 O O . LYS A 1 197 ? 18.799 -17.699 13.650 1.00 97.06 197 LYS A O 1
ATOM 1580 N N . CYS A 1 198 ? 17.262 -16.969 12.192 1.00 97.50 198 CYS A N 1
ATOM 1581 C CA . CYS A 1 198 ? 16.107 -17.432 12.976 1.00 97.50 198 CYS A CA 1
ATOM 1582 C C . CYS A 1 198 ? 15.271 -18.516 12.286 1.00 97.50 198 CYS A C 1
ATOM 1584 O O . CYS A 1 198 ? 14.298 -18.979 12.877 1.00 97.50 198 CYS A O 1
ATOM 1586 N N . HIS A 1 199 ? 15.622 -18.899 11.054 1.00 97.50 199 HIS A N 1
ATOM 1587 C CA . HIS A 1 199 ? 14.939 -19.916 10.243 1.00 97.50 199 HIS A CA 1
ATOM 1588 C C . HIS A 1 199 ? 13.460 -19.631 9.943 1.00 97.50 199 HIS A C 1
ATOM 1590 O O . HIS A 1 199 ? 12.735 -20.485 9.442 1.00 97.50 199 HIS A O 1
ATOM 1596 N N . GLN A 1 200 ? 12.992 -18.413 10.223 1.00 97.81 200 GLN A N 1
ATOM 1597 C CA . GLN A 1 200 ? 11.645 -17.984 9.869 1.00 97.81 200 GLN A CA 1
ATOM 1598 C C . GLN A 1 200 ? 11.611 -17.442 8.442 1.00 97.81 200 GLN A C 1
ATOM 1600 O O . GLN A 1 200 ? 12.521 -16.725 8.007 1.00 97.81 200 GLN A O 1
ATOM 1605 N N . LEU A 1 201 ? 10.523 -17.743 7.733 1.00 97.12 201 LEU A N 1
ATOM 1606 C CA . LEU A 1 201 ? 10.233 -17.138 6.439 1.00 97.12 201 LEU A CA 1
ATOM 1607 C C . LEU A 1 201 ? 9.882 -15.662 6.622 1.00 97.12 201 LEU A C 1
ATOM 1609 O O . LEU A 1 201 ? 9.067 -15.297 7.472 1.00 97.12 201 LEU A O 1
ATOM 1613 N N . TYR A 1 202 ? 10.488 -14.814 5.803 1.00 94.62 202 TYR A N 1
ATOM 1614 C CA . TYR A 1 202 ? 10.289 -13.373 5.833 1.00 94.62 202 TYR A CA 1
ATOM 1615 C C . TYR A 1 202 ? 10.118 -12.834 4.409 1.00 94.62 202 TYR A C 1
ATOM 1617 O O . TYR A 1 202 ? 10.520 -13.468 3.430 1.00 94.62 202 TYR A O 1
ATOM 1625 N N . SER A 1 203 ? 9.477 -11.672 4.279 1.00 93.88 203 SER A N 1
ATOM 1626 C CA . SER A 1 203 ? 9.239 -11.058 2.970 1.00 93.88 203 SER A CA 1
ATOM 1627 C C . SER A 1 203 ? 10.505 -10.366 2.475 1.00 93.88 203 SER A C 1
ATOM 1629 O O . SER A 1 203 ? 11.013 -9.481 3.164 1.00 93.88 203 SER A O 1
ATOM 1631 N N . CYS A 1 204 ? 10.949 -10.715 1.265 1.00 94.75 204 CYS A N 1
ATOM 1632 C CA . CYS A 1 204 ? 12.091 -10.099 0.586 1.00 94.75 204 CYS A CA 1
ATOM 1633 C C . CYS A 1 204 ? 11.772 -9.530 -0.805 1.00 94.75 204 CYS A C 1
ATOM 1635 O O . CYS A 1 204 ? 12.668 -9.029 -1.477 1.00 94.75 204 CYS A O 1
ATOM 1637 N N . GLU A 1 205 ? 10.491 -9.514 -1.198 1.00 95.06 205 GLU A N 1
ATOM 1638 C CA . GLU A 1 205 ? 10.035 -8.965 -2.484 1.00 95.06 205 GLU A CA 1
ATOM 1639 C C . GLU A 1 205 ? 10.499 -7.519 -2.729 1.00 95.06 205 GLU A C 1
ATOM 1641 O O . GLU A 1 205 ? 10.839 -7.181 -3.856 1.00 95.06 205 GLU A O 1
ATOM 1646 N N . PHE A 1 206 ? 10.540 -6.668 -1.699 1.00 96.00 206 PHE A N 1
ATOM 1647 C CA . PHE A 1 206 ? 11.057 -5.298 -1.783 1.00 96.00 206 PHE A CA 1
ATOM 1648 C C . PHE A 1 206 ? 11.925 -4.975 -0.568 1.00 96.00 206 PHE A C 1
ATOM 1650 O O . PHE A 1 206 ? 11.555 -5.298 0.562 1.00 96.00 206 PHE A O 1
ATOM 1657 N N . GLY A 1 207 ? 13.066 -4.334 -0.820 1.00 93.31 207 GLY A N 1
ATOM 1658 C CA . GLY A 1 207 ? 13.966 -3.824 0.208 1.00 93.31 207 GLY A CA 1
ATOM 1659 C C . GLY A 1 207 ? 13.748 -2.342 0.510 1.00 93.31 207 GLY A C 1
ATOM 1660 O O . GLY A 1 207 ? 12.713 -1.758 0.199 1.00 93.31 207 GLY A O 1
ATOM 1661 N N . GLU A 1 208 ? 14.770 -1.731 1.089 1.00 94.12 208 GLU A N 1
ATOM 1662 C CA . GLU A 1 208 ? 14.894 -0.305 1.368 1.00 94.12 208 GLU A CA 1
ATOM 1663 C C . GLU A 1 208 ? 16.306 0.184 0.987 1.00 94.12 208 GLU A C 1
ATOM 1665 O O . GLU A 1 208 ? 17.263 -0.599 1.039 1.00 94.12 208 GLU A O 1
ATOM 1670 N N . PRO A 1 209 ? 16.475 1.456 0.581 1.00 94.56 209 PRO A N 1
ATOM 1671 C CA . PRO A 1 209 ? 17.793 2.028 0.323 1.00 94.56 209 PRO A CA 1
ATOM 1672 C C . PRO A 1 209 ? 18.664 1.981 1.583 1.00 94.56 209 PRO A C 1
ATOM 1674 O O . PRO A 1 209 ? 18.194 2.309 2.675 1.00 94.56 209 PRO A O 1
ATOM 1677 N N . VAL A 1 210 ? 19.946 1.629 1.449 1.00 92.31 210 VAL A N 1
ATOM 1678 C CA . VAL A 1 210 ? 20.883 1.746 2.576 1.00 92.31 210 VAL A CA 1
ATOM 1679 C C . VAL A 1 210 ? 21.020 3.233 2.965 1.00 92.31 210 VAL A C 1
ATOM 1681 O O . VAL A 1 210 ? 21.263 4.062 2.078 1.00 92.31 210 VAL A O 1
ATOM 1684 N N . PRO A 1 211 ? 20.864 3.591 4.260 1.00 82.25 211 PRO A N 1
ATOM 1685 C CA . PRO A 1 211 ? 21.010 4.966 4.743 1.00 82.25 211 PRO A CA 1
ATOM 1686 C C . PRO A 1 211 ? 22.369 5.589 4.399 1.00 82.25 211 PRO A C 1
ATOM 1688 O O . PRO A 1 211 ? 23.316 4.896 4.030 1.00 82.25 211 PRO A O 1
ATOM 1691 N N . GLY A 1 212 ? 22.439 6.920 4.450 1.00 67.62 212 GLY A N 1
ATOM 1692 C CA . GLY A 1 212 ? 23.653 7.703 4.169 1.00 67.62 212 GLY A CA 1
ATOM 1693 C C . GLY A 1 212 ? 24.308 8.211 5.421 1.00 67.62 212 GLY A C 1
ATOM 1694 O O . GLY A 1 212 ? 23.573 8.338 6.424 1.00 67.62 212 GLY A O 1
#

pLDDT: mean 93.33, std 5.18, range [67.56, 98.38]